Protein AF-0000000081957245 (afdb_homodimer)

Sequence (342 aa):
MEYKLRKAEPRDVPDILRLVKELAKYEDMENQVRLTEQDLLEDGFGDTPFYHCVIAELKPQDASEDVKVMGFAMYYFTYDPWVGKQLYLEDFYITQEYRGLGIGSHIMRHLSDLAMKTRCSGMMFVVAENNESSIQFYKRRGAEDLSQEEGWRLYRFDKDSLVKMATPPEEMEYKLRKAEPRDVPDILRLVKELAKYEDMENQVRLTEQDLLEDGFGDTPFYHCVIAELKPQDASEDVKVMGFAMYYFTYDPWVGKQLYLEDFYITQEYRGLGIGSHIMRHLSDLAMKTRCSGMMFVVAENNESSIQFYKRRGAEDLSQEEGWRLYRFDKDSLVKMATPPEE

Foldseek 3Di:
DDKDKDKDDLVCLVVVLVQVLVVCVVVVRNVVDDDDSVNQSCQAPPPDHPKIKIWIWDDDPDPPDDIDTFWMWIWDWDADPVQGIEIETEDTDGHPVCPPVCVSVVVVVVVVVVCVVVVHPYYHYDDDPPPVVVVCVVVVVPDDDCCVPPVDDDDDDDPVNVQVVDDDDDD/DDKDKDKDDLVCLVVVVVQVLVVCVVVVRNVVDDDDSVNQSCQAPPPDHPKIKIWIWDDDPDPPDDIDTFWMWIWDWDADPVQGIEIETEDTDGHPVCPPVCVSVVVVVVVVVVCVVVVHPYYHYDDDPPPVVVVCVVVVVPDDDCCVPPVDDDDDDDPVNVQVVDDDDDD

Radius of gyration: 21.24 Å; Cα contacts (8 Å, |Δi|>4): 615; chains: 2; bounding box: 55×70×51 Å

Secondary structure (DSSP, 8-state):
--EEEEE--GGGHHHHHHHHHHHHHHTT-GGG----HHHHHHHHHSSS-S-EEEEEEEPPSSTTSPPEEEEEEEEEEEEETTTEEEEEEEEEEE-GGGTTSSHHHHHHHHHHHHHHHTT-SEEEEEEETT-HHHHHHHHTTT-EEHHHHH-EEEEEEEHHHHHHHSPPP--/--EEEEE--GGGHHHHHHHHHHHHHHTT-GGG----HHHHHHHHHSSS-S-EEEEEEEPPSSTTSPPEEEEEEEEEEEEETTTEEEEEEEEEEE-GGGTTSSHHHHHHHHHHHHHHHTT-SEEEEEEETT-HHHHHHHHTTT-EEHHHHH-EEEEEEEHHHHHHHSPPP--

Nearest PDB structures (foldseek):
  3bj7-assembly2_C  TM=8.960E-01  e=3.670E-23  Mus musculus
  2g3t-assembly1_A  TM=9.357E-01  e=1.364E-22  Homo sapiens
  2b3v-assembly1_A  TM=8.927E-01  e=7.300E-23  Homo sapiens
  2q4v-assembly1_B  TM=8.997E-01  e=2.490E-18  Homo sapiens
  2q4v-assembly1_A  TM=9.218E-01  e=4.415E-17  Homo sapiens

pLDDT: mean 93.88, std 6.99, range [48.5, 98.88]

InterPro domains:
  IPR000182 GNAT domain [PF00583] (45-142)
  IPR000182 GNAT domain [PS51186] (3-170)
  IPR016181 Acyl-CoA N-acyltransferase [SSF55729] (3-157)
  IPR051016 Diverse Substrate Acetyltransferase [PTHR10545] (3-166)

Organism: NCBI:txid47308

Solvent-accessible surface area (backbone atoms only — not comparable to full-atom values): 18543 Å² total; per-residue (Å²): 137,62,66,46,77,42,76,62,51,77,88,42,34,63,58,52,51,51,50,54,43,52,50,27,44,74,70,76,40,41,86,62,55,67,57,48,59,65,54,51,40,54,40,40,66,45,97,72,49,54,39,47,39,40,32,34,33,44,57,58,91,42,96,84,48,73,81,41,74,48,30,40,37,33,31,41,70,44,63,36,88,33,68,40,40,26,34,32,50,71,45,75,49,59,45,76,92,61,57,94,70,53,58,68,60,50,52,50,20,52,52,24,42,48,30,57,75,69,62,28,46,28,36,37,36,69,43,52,70,83,41,57,68,60,52,50,60,43,44,77,58,50,40,42,53,38,26,80,76,68,32,43,33,42,34,34,30,44,48,68,33,32,60,69,49,18,73,73,77,82,128,138,62,65,47,78,42,74,62,51,76,87,40,35,66,58,52,51,50,50,53,42,52,49,25,44,74,69,77,40,42,88,63,52,67,57,48,59,66,55,50,40,56,41,40,65,44,96,73,49,54,40,47,43,41,33,35,33,44,57,57,92,43,96,84,48,74,79,41,75,48,31,39,35,33,32,41,68,43,63,37,87,32,68,39,40,25,32,32,48,72,46,75,47,59,45,76,93,60,58,94,71,56,58,68,59,51,51,51,20,52,51,25,41,48,30,57,74,69,62,28,47,29,36,37,36,68,44,51,69,83,42,57,69,59,50,50,59,41,43,78,58,51,40,42,52,39,25,79,75,67,32,42,32,43,33,33,30,44,48,69,31,31,59,71,48,18,74,72,76,83,128

Structure (mmCIF, N/CA/C/O backbone):
data_AF-0000000081957245-model_v1
#
loop_
_entity.id
_entity.type
_entity.pdbx_description
1 polymer 'Diamine acetyltransferase 1'
#
loop_
_atom_site.group_PDB
_atom_site.id
_atom_site.type_symbol
_atom_site.label_atom_id
_atom_site.label_alt_id
_atom_site.label_comp_id
_atom_site.label_asym_id
_atom_site.label_entity_id
_atom_site.label_seq_id
_atom_site.pdbx_PDB_ins_code
_atom_site.Cartn_x
_atom_site.Cartn_y
_atom_site.Cartn_z
_atom_site.occupancy
_atom_site.B_iso_or_equiv
_atom_site.auth_seq_id
_atom_site.auth_comp_id
_atom_site.auth_asym_id
_atom_site.auth_atom_id
_atom_site.pdbx_PDB_model_num
ATOM 1 N N . MET A 1 1 ? 5.387 31.766 14.906 1 79.19 1 MET A N 1
ATOM 2 C CA . MET A 1 1 ? 4.598 30.625 15.328 1 79.19 1 MET A CA 1
ATOM 3 C C . MET A 1 1 ? 5.488 29.406 15.539 1 79.19 1 MET A C 1
ATOM 5 O O . MET A 1 1 ? 6.328 29.094 14.688 1 79.19 1 MET A O 1
ATOM 9 N N . GLU A 1 2 ? 5.41 28.891 16.812 1 89.62 2 GLU A N 1
ATOM 10 C CA . GLU A 1 2 ? 6.254 27.75 17.141 1 89.62 2 GLU A CA 1
ATOM 11 C C . GLU A 1 2 ? 5.445 26.453 17.156 1 89.62 2 GLU A C 1
ATOM 13 O O . GLU A 1 2 ? 4.328 26.406 17.688 1 89.62 2 GLU A O 1
ATOM 18 N N . TYR A 1 3 ? 5.91 25.453 16.422 1 94.5 3 TYR A N 1
ATOM 19 C CA . TYR A 1 3 ? 5.254 24.156 16.391 1 94.5 3 TYR A CA 1
ATOM 20 C C . TYR A 1 3 ? 6.277 23.031 16.469 1 94.5 3 TYR A C 1
ATOM 22 O O . TYR A 1 3 ? 7.48 23.266 16.359 1 94.5 3 TYR A O 1
ATOM 30 N N . LYS A 1 4 ? 5.777 21.859 16.719 1 95.44 4 LYS A N 1
ATOM 31 C CA . LYS A 1 4 ? 6.648 20.688 16.75 1 95.44 4 LYS A CA 1
ATOM 32 C C . LYS A 1 4 ? 6.02 19.516 16 1 95.44 4 LYS A C 1
ATOM 34 O O . LYS A 1 4 ? 4.793 19.406 15.938 1 95.44 4 LYS A O 1
ATOM 39 N N . LEU A 1 5 ? 6.855 18.688 15.406 1 97.19 5 LEU A N 1
ATOM 40 C CA . LEU A 1 5 ? 6.43 17.406 14.844 1 97.19 5 LEU A CA 1
ATOM 41 C C . LEU A 1 5 ? 6.621 16.281 15.844 1 97.19 5 LEU A C 1
ATOM 43 O O . LEU A 1 5 ? 7.637 16.219 16.547 1 97.19 5 LEU A O 1
ATOM 47 N N . ARG A 1 6 ? 5.641 15.461 15.906 1 97.38 6 ARG A N 1
ATOM 48 C CA . ARG A 1 6 ? 5.77 14.312 16.797 1 97.38 6 ARG A CA 1
ATOM 49 C C . ARG A 1 6 ? 4.934 13.141 16.312 1 97.38 6 ARG A C 1
ATOM 51 O O . ARG A 1 6 ? 4.012 13.32 15.508 1 97.38 6 ARG A O 1
ATOM 58 N N . LYS A 1 7 ? 5.328 11.922 16.828 1 97.94 7 LYS A N 1
ATOM 59 C CA . LYS A 1 7 ? 4.508 10.742 16.562 1 97.94 7 LYS A CA 1
ATOM 60 C C . LYS A 1 7 ? 3.15 10.859 17.25 1 97.94 7 LYS A C 1
ATOM 62 O O . LYS A 1 7 ? 3.064 11.297 18.406 1 97.94 7 LYS A O 1
ATOM 67 N N . ALA A 1 8 ? 2.127 10.469 16.594 1 98.31 8 ALA A N 1
ATOM 68 C CA . ALA A 1 8 ? 0.784 10.492 17.172 1 98.31 8 ALA A CA 1
ATOM 69 C C . ALA A 1 8 ? 0.663 9.492 18.328 1 98.31 8 ALA A C 1
ATOM 71 O O . ALA A 1 8 ? 1.351 8.469 18.344 1 98.31 8 ALA A O 1
ATOM 72 N N . GLU A 1 9 ? -0.168 9.797 19.219 1 97.62 9 GLU A N 1
ATOM 73 C CA . GLU A 1 9 ? -0.544 8.961 20.359 1 97.62 9 GLU A CA 1
ATOM 74 C C . GLU A 1 9 ? -2.049 8.711 20.391 1 97.62 9 GLU A C 1
ATOM 76 O O . GLU A 1 9 ? -2.811 9.391 19.688 1 97.62 9 GLU A O 1
ATOM 81 N N . PRO A 1 10 ? -2.449 7.695 21.141 1 97.94 10 PRO A N 1
ATOM 82 C CA . PRO A 1 10 ? -3.879 7.383 21.188 1 97.94 10 PRO A CA 1
ATOM 83 C C . PRO A 1 10 ? -4.742 8.609 21.469 1 97.94 10 PRO A C 1
ATOM 85 O O . PRO A 1 10 ? -5.836 8.742 20.906 1 97.94 10 PRO A O 1
ATOM 88 N N . ARG A 1 11 ? -4.309 9.461 22.234 1 96.5 11 ARG A N 1
ATOM 89 C CA . ARG A 1 11 ? -5.086 10.648 22.594 1 96.5 11 ARG A CA 1
ATOM 90 C C . ARG A 1 11 ? -5.316 11.547 21.391 1 96.5 11 ARG A C 1
ATOM 92 O O . ARG A 1 11 ? -6.152 12.453 21.438 1 96.5 11 ARG A O 1
ATOM 99 N N . ASP A 1 12 ? -4.609 11.375 20.297 1 97.62 12 ASP A N 1
ATOM 100 C CA . ASP A 1 12 ? -4.684 12.234 19.125 1 97.62 12 ASP A CA 1
ATOM 101 C C . ASP A 1 12 ? -5.73 11.734 18.141 1 97.62 12 ASP A C 1
ATOM 103 O O . ASP A 1 12 ? -5.988 12.375 17.125 1 97.62 12 ASP A O 1
ATOM 107 N N . VAL A 1 13 ? -6.375 10.648 18.406 1 98.12 13 VAL A N 1
ATOM 108 C CA . VAL A 1 13 ? -7.266 9.977 17.469 1 98.12 13 VAL A CA 1
ATOM 109 C C . VAL A 1 13 ? -8.398 10.914 17.062 1 98.12 13 VAL A C 1
ATOM 111 O O . VAL A 1 13 ? -8.734 11.016 15.883 1 98.12 13 VAL A O 1
ATOM 114 N N . PRO A 1 14 ? -9.008 11.68 17.984 1 97.75 14 PRO A N 1
ATOM 115 C CA . PRO A 1 14 ? -10.039 12.625 17.547 1 97.75 14 PRO A CA 1
ATOM 116 C C . PRO A 1 14 ? -9.516 13.656 16.562 1 97.75 14 PRO A C 1
ATOM 118 O O . PRO A 1 14 ? -10.203 13.992 15.586 1 97.75 14 PRO A O 1
ATOM 121 N N . ASP A 1 15 ? -8.352 14.133 16.766 1 97.44 15 ASP A N 1
ATOM 122 C CA . ASP A 1 15 ? -7.758 15.102 15.852 1 97.44 15 ASP A CA 1
ATOM 123 C C . ASP A 1 15 ? -7.43 14.453 14.508 1 97.44 15 ASP A C 1
ATOM 125 O O . ASP A 1 15 ? -7.598 15.078 13.453 1 97.44 15 ASP A O 1
ATOM 129 N N . ILE A 1 16 ? -6.93 13.242 14.547 1 98 16 ILE A N 1
ATOM 130 C CA . ILE A 1 16 ? -6.637 12.508 13.32 1 98 16 ILE A CA 1
ATOM 131 C C . ILE A 1 16 ? -7.91 12.375 12.484 1 98 16 ILE A C 1
ATOM 133 O O . ILE A 1 16 ? -7.91 12.672 11.289 1 98 16 ILE A O 1
ATOM 137 N N . LEU A 1 17 ? -8.984 11.961 13.141 1 97.69 17 LEU A N 1
ATOM 138 C CA . LEU A 1 17 ? -10.25 11.805 12.422 1 97.69 17 LEU A CA 1
ATOM 139 C C . LEU A 1 17 ? -10.719 13.141 11.852 1 97.69 17 LEU A C 1
ATOM 141 O O . LEU A 1 17 ? -11.188 13.211 10.719 1 97.69 17 LEU A O 1
ATOM 145 N N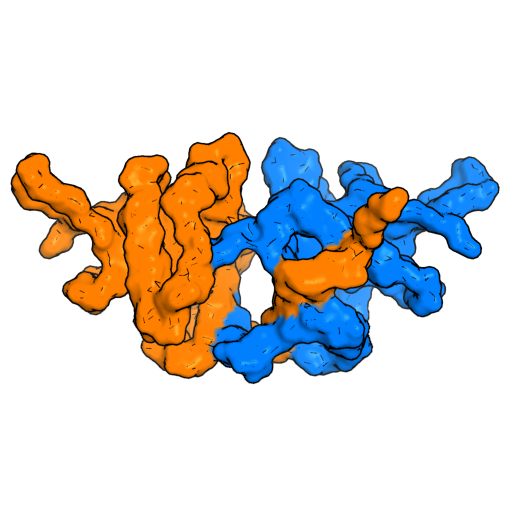 . ARG A 1 18 ? -10.641 14.148 12.648 1 96.31 18 ARG A N 1
ATOM 146 C CA . ARG A 1 18 ? -11.023 15.484 12.188 1 96.31 18 ARG A CA 1
ATOM 147 C C . ARG A 1 18 ? -10.242 15.867 10.93 1 96.31 18 ARG A C 1
ATOM 149 O O . ARG A 1 18 ? -10.828 16.359 9.961 1 96.31 18 ARG A O 1
ATOM 156 N N . LEU A 1 19 ? -8.961 15.695 10.891 1 96.81 19 LEU A N 1
ATOM 157 C CA . LEU A 1 19 ? -8.109 16.062 9.766 1 96.81 19 LEU A CA 1
ATOM 158 C C . LEU A 1 19 ? -8.422 15.195 8.555 1 96.81 19 LEU A C 1
ATOM 160 O O . LEU A 1 19 ? -8.406 15.68 7.418 1 96.81 19 LEU A O 1
ATOM 164 N N . VAL A 1 20 ? -8.664 13.875 8.773 1 96.94 20 VAL A N 1
ATOM 165 C CA . VAL A 1 20 ? -9.078 12.984 7.695 1 96.94 20 VAL A CA 1
ATOM 166 C C . VAL A 1 20 ? -10.344 13.523 7.039 1 96.94 20 VAL A C 1
ATOM 168 O O . VAL A 1 20 ? -10.438 13.594 5.809 1 96.94 20 VAL A O 1
ATOM 171 N N . LYS A 1 21 ? -11.289 13.938 7.832 1 95.81 21 LYS A N 1
ATOM 172 C CA . LYS A 1 21 ? -12.562 14.453 7.324 1 95.81 21 LYS A CA 1
ATOM 173 C C . LYS A 1 21 ? -12.375 15.797 6.629 1 95.81 21 LYS A C 1
ATOM 175 O O . LYS A 1 21 ? -13.023 16.078 5.621 1 95.81 21 LYS A O 1
ATOM 180 N N . GLU A 1 22 ? -11.523 16.641 7.16 1 94.38 22 GLU A N 1
ATOM 181 C CA . GLU A 1 22 ? -11.219 17.922 6.516 1 94.38 22 GLU A CA 1
ATOM 182 C C . GLU A 1 22 ? -10.602 17.703 5.137 1 94.38 22 GLU A C 1
ATOM 184 O O . GLU A 1 22 ? -10.961 18.391 4.18 1 94.38 22 GLU A O 1
ATOM 189 N N . LEU A 1 23 ? -9.695 16.75 5.086 1 93.31 23 LEU A N 1
ATOM 190 C CA . LEU A 1 23 ? -9.078 16.406 3.807 1 93.31 23 LEU A CA 1
ATOM 191 C C . LEU A 1 23 ? -10.125 15.906 2.818 1 93.31 23 LEU A C 1
ATOM 193 O O . LEU A 1 23 ? -10.148 16.328 1.663 1 93.31 23 LEU A O 1
ATOM 197 N N . ALA A 1 24 ? -10.953 15.008 3.279 1 90.88 24 ALA A N 1
ATOM 198 C CA . ALA A 1 24 ? -12.016 14.461 2.434 1 90.88 24 ALA A CA 1
ATOM 199 C C . ALA A 1 24 ? -12.938 15.562 1.931 1 90.88 24 ALA A C 1
ATOM 201 O O . ALA A 1 24 ? -13.375 15.539 0.779 1 90.88 24 ALA A O 1
ATOM 202 N N . LYS A 1 25 ? -13.25 16.5 2.787 1 90.12 25 LYS A N 1
ATOM 203 C CA . LYS A 1 25 ? -14.086 17.625 2.418 1 90.12 25 LYS A CA 1
ATOM 204 C C . LYS A 1 25 ? -13.43 18.469 1.332 1 90.12 25 LYS A C 1
ATOM 206 O O . LYS A 1 25 ? -14.094 18.922 0.396 1 90.12 25 LYS A O 1
ATOM 211 N N . TYR A 1 26 ? -12.148 18.656 1.526 1 84.12 26 TYR A N 1
ATOM 212 C CA . TYR A 1 26 ? -11.367 19.375 0.532 1 84.12 26 TYR A CA 1
ATOM 213 C C . TYR A 1 26 ? -11.469 18.719 -0.835 1 84.12 26 TYR A C 1
ATOM 215 O O . TYR A 1 26 ? -11.453 19.391 -1.865 1 84.12 26 TYR A O 1
ATOM 223 N N . GLU A 1 27 ? -11.664 17.391 -0.889 1 80.75 27 GLU A N 1
ATOM 224 C CA . GLU A 1 27 ? -11.766 16.609 -2.119 1 80.75 27 GLU A CA 1
ATOM 225 C C . GLU A 1 27 ? -13.219 16.344 -2.498 1 80.75 27 GLU A C 1
ATOM 227 O O . GLU A 1 27 ? -13.5 15.547 -3.393 1 80.75 27 GLU A O 1
ATOM 232 N N . ASP A 1 28 ? -14.195 16.984 -1.812 1 82.88 28 ASP A N 1
ATOM 233 C CA . ASP A 1 28 ? -15.633 16.859 -2.014 1 82.88 28 ASP A CA 1
ATOM 234 C C . ASP A 1 28 ? -16.094 15.414 -1.801 1 82.88 28 ASP A C 1
ATOM 236 O O . ASP A 1 28 ? -16.938 14.906 -2.549 1 82.88 28 ASP A O 1
ATOM 240 N N . MET A 1 29 ? -15.422 14.742 -0.744 1 81.5 29 MET A N 1
ATOM 241 C CA . MET A 1 29 ? -15.727 13.336 -0.5 1 81.5 29 MET A CA 1
ATOM 242 C C . MET A 1 29 ? -15.938 13.07 0.987 1 81.5 29 MET A C 1
ATOM 244 O O . MET A 1 29 ? -15.695 11.969 1.47 1 81.5 29 MET A O 1
ATOM 248 N N . GLU A 1 30 ? -16.328 14.078 1.731 1 83.12 30 GLU A N 1
ATOM 249 C CA . GLU A 1 30 ? -16.422 13.961 3.184 1 83.12 30 GLU A CA 1
ATOM 250 C C . GLU A 1 30 ? -17.406 12.852 3.582 1 83.12 30 GLU A C 1
ATOM 252 O O . GLU A 1 30 ? -17.172 12.148 4.566 1 83.12 30 GLU A O 1
ATOM 257 N N . ASN A 1 31 ? -18.406 12.648 2.834 1 86 31 ASN A N 1
ATOM 258 C CA . ASN A 1 31 ? -19.453 11.688 3.176 1 86 31 ASN A CA 1
ATOM 259 C C . ASN A 1 31 ? -19 10.25 2.939 1 86 31 ASN A C 1
ATOM 261 O O . ASN A 1 31 ? -19.672 9.305 3.348 1 86 31 ASN A O 1
ATOM 265 N N . GLN A 1 32 ? -17.828 10.086 2.469 1 86.44 32 GLN A N 1
ATOM 266 C CA . GLN A 1 32 ? -17.328 8.75 2.172 1 86.44 32 GLN A CA 1
ATOM 267 C C . GLN A 1 32 ? -16.5 8.203 3.336 1 86.44 32 GLN A C 1
ATOM 269 O O . GLN A 1 32 ? -16.172 7.02 3.363 1 86.44 32 GLN A O 1
ATOM 274 N N . VAL A 1 33 ? -16.234 9.062 4.305 1 93.12 33 VAL A N 1
ATOM 275 C CA . VAL A 1 33 ? -15.469 8.609 5.461 1 93.12 33 VAL A CA 1
ATOM 276 C C . VAL A 1 33 ? -16.375 7.812 6.398 1 93.12 33 VAL A C 1
ATOM 278 O O . VAL A 1 33 ? -17.281 8.375 7.031 1 93.12 33 VAL A O 1
ATOM 281 N N . ARG A 1 34 ? -16.094 6.574 6.555 1 93.5 34 ARG A N 1
ATOM 282 C CA . ARG A 1 34 ? -16.969 5.684 7.305 1 93.5 34 ARG A CA 1
ATOM 283 C C . ARG A 1 34 ? -16.328 5.277 8.633 1 93.5 34 ARG A C 1
ATOM 285 O O . ARG A 1 34 ? -17.016 4.809 9.539 1 93.5 34 ARG A O 1
ATOM 292 N N . LEU A 1 35 ? -15.086 5.48 8.812 1 94.88 35 LEU A N 1
ATOM 293 C CA . LEU A 1 35 ? -14.391 5.008 10.016 1 94.88 35 LEU A CA 1
ATOM 294 C C . LEU A 1 35 ? -14.727 5.887 11.211 1 94.88 35 LEU A C 1
ATOM 296 O O . LEU A 1 35 ? -14.906 7.098 11.07 1 94.88 35 LEU A O 1
ATOM 300 N N . THR A 1 36 ? -14.727 5.25 12.344 1 96.44 36 THR A N 1
ATOM 301 C CA . THR A 1 36 ? -14.945 5.922 13.625 1 96.44 36 THR A CA 1
ATOM 302 C C . THR A 1 36 ? -13.625 6.113 14.359 1 96.44 36 THR A C 1
ATOM 304 O O . THR A 1 36 ? -12.594 5.578 13.945 1 96.44 36 THR A O 1
ATOM 307 N N . GLU A 1 37 ? -13.688 6.891 15.414 1 97.81 37 GLU A N 1
ATOM 308 C CA . GLU A 1 37 ? -12.516 7.039 16.281 1 97.81 37 GLU A CA 1
ATOM 309 C C . GLU A 1 37 ? -12.055 5.688 16.812 1 97.81 37 GLU A C 1
ATOM 311 O O . GLU A 1 37 ? -10.859 5.434 16.938 1 97.81 37 GLU A O 1
ATOM 316 N N . GLN A 1 38 ? -13.039 4.863 17.125 1 97.44 38 GLN A N 1
ATOM 317 C CA . GLN A 1 38 ? -12.719 3.549 17.672 1 97.44 38 GLN A CA 1
ATOM 318 C C . GLN A 1 38 ? -11.953 2.703 16.656 1 97.44 38 GLN A C 1
ATOM 320 O O . GLN A 1 38 ? -11 2.004 17.016 1 97.44 38 GLN A O 1
ATOM 325 N N . ASP A 1 39 ? -12.391 2.713 15.438 1 96.5 39 ASP A N 1
ATOM 326 C CA . ASP A 1 39 ? -11.688 1.999 14.383 1 96.5 39 ASP A CA 1
ATOM 327 C C . ASP A 1 39 ? -10.234 2.467 14.273 1 96.5 39 ASP A C 1
ATO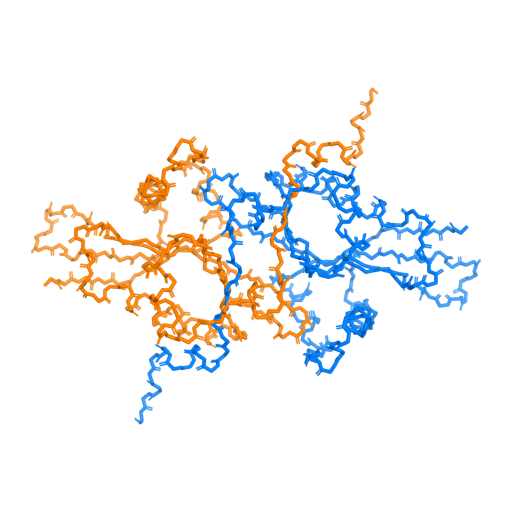M 329 O O . ASP A 1 39 ? -9.312 1.649 14.234 1 96.5 39 ASP A O 1
ATOM 333 N N . LEU A 1 40 ? -10.062 3.807 14.258 1 97.94 40 LEU A N 1
ATOM 334 C CA . LEU A 1 40 ? -8.734 4.395 14.117 1 97.94 40 LEU A CA 1
ATOM 335 C C . LEU A 1 40 ? -7.859 4.035 15.312 1 97.94 40 LEU A C 1
ATOM 337 O O . LEU A 1 40 ? -6.668 3.764 15.156 1 97.94 40 LEU A O 1
ATOM 341 N N . LEU A 1 41 ? -8.461 4.082 16.453 1 98.06 41 LEU A N 1
ATOM 342 C CA . LEU A 1 41 ? -7.73 3.744 17.656 1 98.06 41 LEU A CA 1
ATOM 343 C C . LEU A 1 41 ? -7.223 2.307 17.609 1 98.06 41 LEU A C 1
ATOM 345 O O . LEU A 1 41 ? -6.035 2.055 17.828 1 98.06 41 LEU A O 1
ATOM 349 N N . GLU A 1 42 ? -8.055 1.365 17.297 1 96.38 42 GLU A N 1
ATOM 350 C CA . GLU A 1 42 ? -7.719 -0.055 17.266 1 96.38 42 GLU A CA 1
ATOM 351 C C . GLU A 1 42 ? -6.703 -0.36 16.172 1 96.38 42 GLU A C 1
ATOM 353 O O . GLU A 1 42 ? -5.77 -1.141 16.375 1 96.38 42 GLU A O 1
ATOM 358 N N . ASP A 1 43 ? -6.879 0.282 15.055 1 96.62 43 ASP A N 1
ATOM 359 C CA . ASP A 1 43 ? -6.066 -0.043 13.883 1 96.62 43 ASP A CA 1
ATOM 360 C C . ASP A 1 43 ? -4.703 0.64 13.961 1 96.62 43 ASP A C 1
ATOM 362 O O . ASP A 1 43 ? -3.729 0.154 13.375 1 96.62 43 ASP A O 1
ATOM 366 N N . GLY A 1 44 ? -4.641 1.715 14.648 1 97.56 44 GLY A N 1
ATOM 367 C CA . GLY A 1 44 ? -3.414 2.494 14.609 1 97.56 44 GLY A CA 1
ATOM 368 C C . GLY A 1 44 ? -2.6 2.389 15.883 1 97.56 44 GLY A C 1
ATOM 369 O O . GLY A 1 44 ? -1.404 2.688 15.891 1 97.56 44 GLY A O 1
ATOM 370 N N . PHE A 1 45 ? -3.199 1.932 16.969 1 97.44 45 PHE A N 1
ATOM 371 C CA . PHE A 1 45 ? -2.506 2.004 18.25 1 97.44 45 PHE A CA 1
ATOM 372 C C . PHE A 1 45 ? -2.654 0.696 19.016 1 97.44 45 PHE A C 1
ATOM 374 O O . PHE A 1 45 ? -2.484 0.666 20.234 1 97.44 45 PHE A O 1
ATOM 381 N N . GLY A 1 46 ? -3.02 -0.375 18.375 1 92.19 46 GLY A N 1
ATOM 382 C CA . GLY A 1 46 ? -2.996 -1.708 18.953 1 92.19 46 GLY A CA 1
ATOM 383 C C . GLY A 1 46 ? -1.629 -2.363 18.891 1 92.19 46 GLY A C 1
ATOM 384 O O . GLY A 1 46 ? -0.625 -1.691 18.641 1 92.19 46 GLY A O 1
ATOM 385 N N . ASP A 1 47 ? -1.518 -3.672 19.047 1 89.25 47 ASP A N 1
ATOM 386 C CA . ASP A 1 47 ? -0.264 -4.418 19.094 1 89.25 47 ASP A CA 1
ATOM 387 C C . ASP A 1 47 ? 0.44 -4.398 17.734 1 89.25 47 ASP A C 1
ATOM 389 O O . ASP A 1 47 ? 1.669 -4.316 17.672 1 89.25 47 ASP A O 1
ATOM 393 N N . THR A 1 48 ? -0.338 -4.457 16.688 1 89.75 48 THR A N 1
ATOM 394 C CA . THR A 1 48 ? 0.17 -4.398 15.328 1 89.75 48 THR A CA 1
ATOM 395 C C . THR A 1 48 ? -0.494 -3.262 14.555 1 89.75 48 THR A C 1
ATOM 397 O O . THR A 1 48 ? -1.532 -3.461 13.922 1 89.75 48 THR A O 1
ATOM 400 N N . PRO A 1 49 ? 0.102 -2.125 14.664 1 95.5 49 PRO A N 1
ATOM 401 C CA . PRO A 1 49 ? -0.534 -0.977 14.008 1 95.5 49 PRO A CA 1
ATOM 402 C C . PRO 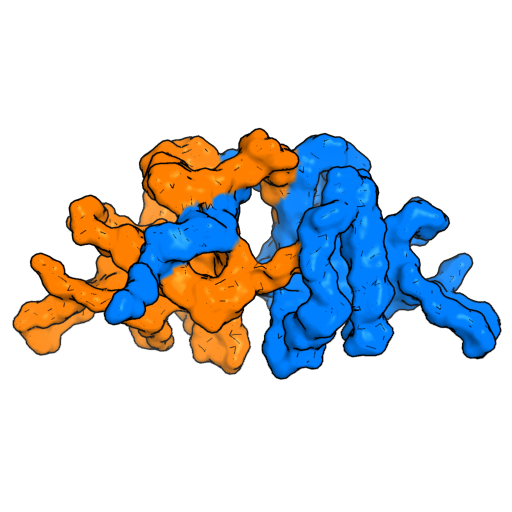A 1 49 ? -0.52 -1.078 12.484 1 95.5 49 PRO A C 1
ATOM 404 O O . PRO A 1 49 ? 0.491 -1.473 11.898 1 95.5 49 PRO A O 1
ATOM 407 N N . PHE A 1 50 ? -1.602 -0.676 11.898 1 96.5 50 PHE A N 1
ATOM 408 C CA . PHE A 1 50 ? -1.724 -0.717 10.445 1 96.5 50 PHE A CA 1
ATOM 409 C C . PHE A 1 50 ? -1.318 0.616 9.836 1 96.5 50 PHE A C 1
ATOM 411 O O . PHE A 1 50 ? -1.095 0.706 8.625 1 96.5 50 PHE A O 1
ATOM 418 N N . TYR A 1 51 ? -1.294 1.586 10.68 1 98.25 51 TYR A N 1
ATOM 419 C CA . TYR A 1 51 ? -0.815 2.883 10.219 1 98.25 51 TYR A CA 1
ATOM 420 C C . TYR A 1 51 ? -0.064 3.613 11.328 1 98.25 51 TYR A C 1
ATOM 422 O O . TYR A 1 51 ? -0.162 3.246 12.5 1 98.25 51 TYR A O 1
ATOM 430 N N . HIS A 1 52 ? 0.734 4.559 10.891 1 98.25 52 HIS A N 1
ATOM 431 C CA . HIS A 1 52 ? 1.395 5.527 11.758 1 98.25 52 HIS A CA 1
ATOM 432 C C . HIS A 1 52 ? 1.054 6.957 11.352 1 98.25 52 HIS A C 1
ATOM 434 O O . HIS A 1 52 ? 0.644 7.203 10.219 1 98.25 52 HIS A O 1
ATOM 440 N N . CYS A 1 53 ? 1.193 7.871 12.297 1 98.44 53 CYS A N 1
ATOM 441 C CA . CYS A 1 53 ? 0.908 9.266 11.992 1 98.44 53 CYS A CA 1
ATOM 442 C C . CYS A 1 53 ? 1.952 10.188 12.617 1 98.44 53 CYS A C 1
ATOM 444 O O . CYS A 1 53 ? 2.359 9.984 13.758 1 98.44 53 CYS A O 1
ATOM 446 N N . VAL A 1 54 ? 2.406 11.094 11.812 1 98.44 54 VAL A N 1
ATOM 447 C CA . VAL A 1 54 ? 3.141 12.258 12.305 1 98.44 54 VAL A CA 1
ATOM 448 C C . VAL A 1 54 ? 2.193 13.453 12.43 1 98.44 54 VAL A C 1
ATOM 450 O O . VAL A 1 54 ? 1.427 13.742 11.508 1 98.44 54 VAL A O 1
ATOM 453 N N . ILE A 1 55 ? 2.258 14.102 13.523 1 97.31 55 ILE A N 1
ATOM 454 C CA . ILE A 1 55 ? 1.368 15.219 13.812 1 97.31 55 ILE A CA 1
ATOM 455 C C . ILE A 1 55 ? 2.182 16.5 13.945 1 97.31 55 ILE A C 1
ATOM 457 O O . ILE A 1 55 ? 3.256 16.5 14.555 1 97.31 55 ILE A O 1
ATOM 461 N N . ALA A 1 56 ? 1.695 17.609 13.367 1 97.81 56 ALA A N 1
ATOM 462 C CA . ALA A 1 56 ? 2.193 18.953 13.633 1 97.81 56 ALA A CA 1
ATOM 463 C C . ALA A 1 56 ? 1.348 19.656 14.695 1 97.81 56 ALA A C 1
ATOM 465 O O . ALA A 1 56 ? 0.164 19.922 14.477 1 97.81 56 ALA A O 1
ATOM 466 N N . GLU A 1 57 ? 1.979 19.922 15.766 1 96.44 57 GLU A N 1
ATOM 467 C CA . GLU A 1 57 ? 1.267 20.484 16.906 1 96.44 57 GLU A CA 1
ATOM 468 C C . GLU A 1 57 ? 1.771 21.875 17.234 1 96.44 57 GLU A C 1
ATOM 470 O O . GLU A 1 57 ? 2.98 22.109 17.344 1 96.44 57 GLU A O 1
ATOM 475 N N . LEU A 1 58 ? 0.813 22.828 17.375 1 92.88 58 LEU A N 1
ATOM 476 C CA . LEU A 1 58 ? 1.149 24.188 17.781 1 92.88 58 LEU A CA 1
ATOM 477 C C . LEU A 1 58 ? 1.56 24.234 19.25 1 92.88 58 LEU A C 1
ATOM 479 O O . LEU A 1 58 ? 0.918 23.594 20.094 1 92.88 58 LEU A O 1
ATOM 483 N N . LYS A 1 59 ? 2.621 24.875 19.562 1 88.38 59 LYS A N 1
ATOM 484 C CA . LYS A 1 59 ? 3.016 25.078 20.953 1 88.38 59 LYS A CA 1
ATOM 485 C C . LYS A 1 59 ? 2.105 26.078 21.656 1 88.38 59 LYS A C 1
ATOM 487 O O . LYS A 1 59 ? 1.907 27.188 21.141 1 88.38 59 LYS A O 1
ATOM 492 N N . PRO A 1 60 ? 1.604 25.516 22.719 1 82.56 60 PRO A N 1
ATOM 493 C CA . PRO A 1 60 ? 0.736 26.484 23.406 1 82.56 60 PRO A CA 1
ATOM 494 C C . PRO A 1 60 ? 1.505 27.688 23.953 1 82.56 60 PRO A C 1
ATOM 496 O O . PRO A 1 60 ? 2.65 27.547 24.391 1 82.56 60 PRO A O 1
ATOM 499 N N . GLN A 1 61 ? 1.002 28.875 23.781 1 76.75 61 GLN A N 1
ATOM 500 C CA . GLN A 1 61 ? 1.596 30.062 24.375 1 76.75 61 GLN A CA 1
ATOM 501 C C . GLN A 1 61 ? 1.392 30.078 25.891 1 76.75 61 GLN A C 1
ATOM 503 O O . GLN A 1 61 ? 2.26 30.531 26.625 1 76.75 61 GLN A O 1
ATOM 508 N N . ASP A 1 62 ? 0.281 29.531 26.266 1 79.69 62 ASP A N 1
ATOM 509 C CA . ASP A 1 62 ? -0.057 29.422 27.672 1 79.69 62 ASP A CA 1
ATOM 510 C C . ASP A 1 62 ? -0.532 28.016 28.031 1 79.69 62 ASP A C 1
ATOM 512 O O . ASP A 1 62 ? -1.14 27.344 27.203 1 79.69 62 ASP A O 1
ATOM 516 N N . ALA A 1 63 ? -0.093 27.453 29.203 1 72.56 63 ALA A N 1
ATOM 517 C CA . ALA A 1 63 ? -0.427 26.094 29.641 1 72.56 63 ALA A CA 1
ATOM 518 C C . ALA A 1 63 ? -1.932 25.859 29.562 1 72.56 63 ALA A C 1
ATOM 520 O O . ALA A 1 63 ? -2.375 24.703 29.469 1 72.56 63 ALA A O 1
ATOM 521 N N . SER A 1 64 ? -2.711 26.953 29.516 1 76.31 64 SER A N 1
ATOM 522 C CA . SER A 1 64 ? -4.164 26.812 29.547 1 76.31 64 SER A CA 1
ATOM 523 C C . SER A 1 64 ? -4.742 26.656 28.156 1 76.31 64 SER A C 1
ATOM 525 O O . SER A 1 64 ? -5.918 26.312 28 1 76.31 64 SER A O 1
ATOM 527 N N . GLU A 1 65 ? -3.9 26.859 27.188 1 77.56 65 GLU A N 1
ATOM 528 C CA . GLU A 1 65 ? -4.398 26.812 25.828 1 77.56 65 GLU A CA 1
ATOM 529 C C . GLU A 1 65 ? -4.48 25.375 25.328 1 77.56 65 GLU A C 1
ATOM 531 O O . GLU A 1 65 ? -3.658 24.531 25.688 1 77.56 65 GLU A O 1
ATOM 536 N N . ASP A 1 66 ? -5.547 25.125 24.672 1 78.69 66 ASP A N 1
ATOM 537 C CA . ASP A 1 66 ? -5.742 23.797 24.094 1 78.69 66 ASP A CA 1
ATOM 538 C C . ASP A 1 66 ? -4.68 23.516 23.031 1 78.69 66 ASP A C 1
ATOM 540 O O . ASP A 1 66 ? -4.219 24.422 22.344 1 78.69 66 ASP A O 1
ATOM 544 N N . VAL A 1 67 ? -4.203 22.312 23.062 1 81.62 67 VAL A N 1
ATOM 545 C CA . VAL A 1 67 ? -3.291 21.844 22.031 1 81.62 67 VAL A CA 1
ATOM 546 C C . VAL A 1 67 ? -3.99 21.859 20.672 1 81.62 67 VAL A C 1
ATOM 548 O O . VAL A 1 67 ? -5.129 21.406 20.547 1 81.62 67 VAL A O 1
ATOM 551 N N . LYS A 1 68 ? -3.301 22.531 19.797 1 90.62 68 LYS A N 1
ATOM 552 C CA . LYS A 1 68 ? -3.873 22.609 18.453 1 90.62 68 LYS A CA 1
ATOM 553 C C . LYS A 1 68 ? -3.055 21.781 17.469 1 90.62 68 LYS A C 1
ATOM 555 O O . LYS A 1 68 ? -1.839 21.953 17.359 1 90.62 68 LYS A O 1
ATOM 560 N N . VAL A 1 69 ? -3.727 20.844 16.828 1 94.81 69 VAL A N 1
ATOM 561 C CA . VAL A 1 69 ? -3.104 20.062 15.766 1 94.81 69 VAL A CA 1
ATOM 562 C C . VAL A 1 69 ? -3.355 20.703 14.414 1 94.81 69 VAL A C 1
ATOM 564 O O . VAL A 1 69 ? -4.508 20.859 14 1 94.81 69 VAL A O 1
ATOM 567 N N . MET A 1 70 ? -2.305 21.094 13.703 1 96.06 70 MET A N 1
ATOM 568 C CA . MET A 1 70 ? -2.381 21.906 12.484 1 96.06 70 MET A CA 1
ATOM 569 C C . MET A 1 70 ? -2.396 21.016 11.242 1 96.06 70 MET A C 1
ATOM 571 O O . MET A 1 70 ? -2.773 21.469 10.164 1 96.06 70 MET A O 1
ATOM 575 N N . GLY A 1 71 ? -1.931 19.797 11.352 1 97.5 71 GLY A N 1
ATOM 576 C CA . GLY A 1 71 ? -1.8 18.891 10.219 1 97.5 71 GLY A CA 1
ATOM 577 C C . GLY A 1 71 ? -1.219 17.547 10.602 1 97.5 71 GLY A C 1
ATOM 578 O O . GLY A 1 71 ? -0.841 17.328 11.758 1 97.5 71 GLY A O 1
ATOM 579 N N . PHE A 1 72 ? -1.219 16.688 9.594 1 98.44 72 PHE A N 1
ATOM 580 C CA . PHE A 1 72 ? -0.707 15.344 9.867 1 98.44 72 PHE A CA 1
ATOM 581 C C . PHE A 1 72 ? -0.263 14.664 8.578 1 98.44 72 PHE A C 1
ATOM 583 O O . PHE A 1 72 ? -0.568 15.133 7.48 1 98.44 72 PHE A O 1
ATOM 590 N N . ALA A 1 73 ? 0.468 13.648 8.734 1 98.75 73 ALA A N 1
ATOM 591 C CA . ALA A 1 73 ? 0.788 12.68 7.691 1 98.75 73 ALA A CA 1
ATOM 592 C C . ALA A 1 73 ? 0.597 11.25 8.195 1 98.75 73 ALA A C 1
ATOM 594 O O . ALA A 1 73 ? 1.182 10.859 9.203 1 98.75 73 ALA A O 1
ATOM 595 N N . MET A 1 74 ? -0.276 10.57 7.582 1 98.75 74 MET A N 1
ATOM 596 C CA . MET A 1 74 ? -0.484 9.148 7.863 1 98.75 74 MET A CA 1
ATOM 597 C C . MET A 1 74 ? 0.309 8.281 6.895 1 98.75 74 MET A C 1
ATOM 599 O O . MET A 1 74 ? 0.271 8.508 5.68 1 98.75 74 MET A O 1
ATOM 603 N N . TYR A 1 75 ? 1.043 7.273 7.453 1 98.81 75 TYR A N 1
ATOM 604 C CA . TYR A 1 75 ? 1.877 6.438 6.598 1 98.81 75 TYR A CA 1
ATOM 605 C C . TYR A 1 75 ? 1.943 5.008 7.129 1 98.81 75 TYR A C 1
ATOM 607 O O . TYR A 1 75 ? 1.558 4.742 8.266 1 98.81 75 TYR A O 1
ATOM 615 N N . TYR A 1 76 ? 2.367 4.105 6.32 1 98.38 76 TYR A N 1
ATOM 616 C CA . TYR A 1 76 ? 2.695 2.725 6.652 1 98.38 76 TYR A CA 1
ATOM 617 C C . TYR A 1 76 ? 3.752 2.172 5.703 1 98.38 76 TYR A C 1
ATOM 619 O O . TYR A 1 76 ? 4.223 2.881 4.812 1 98.38 76 TYR A O 1
ATOM 627 N N . PHE A 1 77 ? 4.168 0.971 5.941 1 97.38 77 PHE A N 1
ATOM 628 C CA . PHE A 1 77 ? 5.219 0.385 5.117 1 97.38 77 PHE A CA 1
ATOM 629 C C . PHE A 1 77 ? 4.641 -0.648 4.156 1 97.38 77 PHE A C 1
ATOM 631 O O . PHE A 1 77 ? 3.748 -1.415 4.527 1 97.38 77 PHE A O 1
ATOM 638 N N . THR A 1 78 ? 5.094 -0.597 2.963 1 98 78 THR A N 1
ATOM 639 C CA . THR A 1 78 ? 4.75 -1.562 1.924 1 98 78 THR A CA 1
ATOM 640 C C . THR A 1 78 ? 6 -2.26 1.398 1 98 78 THR A C 1
ATOM 642 O O . THR A 1 78 ? 7.098 -2.043 1.909 1 98 78 THR A O 1
ATOM 645 N N . TYR A 1 79 ? 5.766 -3.139 0.414 1 98.12 79 TYR A N 1
ATOM 646 C CA . TYR A 1 79 ? 6.895 -3.943 -0.044 1 98.12 79 TYR A CA 1
ATOM 647 C C . TYR A 1 79 ? 6.879 -4.094 -1.56 1 98.12 79 TYR A C 1
ATOM 649 O O . TYR A 1 79 ? 5.82 -4.32 -2.156 1 98.12 79 TYR A O 1
ATOM 657 N N . ASP A 1 80 ? 7.965 -3.895 -2.143 1 96.31 80 ASP A N 1
ATOM 658 C CA . ASP A 1 80 ? 8.266 -4.148 -3.549 1 96.31 80 ASP A CA 1
ATOM 659 C C . ASP A 1 80 ? 9.312 -5.246 -3.699 1 96.31 80 ASP A C 1
ATOM 661 O O . ASP A 1 80 ? 10.469 -5.066 -3.309 1 96.31 80 ASP A O 1
ATOM 665 N N . PRO A 1 81 ? 8.938 -6.375 -4.246 1 95.5 81 PRO A N 1
ATOM 666 C CA . PRO A 1 81 ? 9.883 -7.496 -4.27 1 95.5 81 PRO A CA 1
ATOM 667 C C . PRO A 1 81 ? 11.062 -7.258 -5.207 1 95.5 81 PRO A C 1
ATOM 669 O O . PRO A 1 81 ? 11.953 -8.109 -5.316 1 95.5 81 PRO A O 1
ATOM 672 N N . TRP A 1 82 ? 11.078 -6.133 -5.887 1 93.81 82 TRP A N 1
ATOM 673 C CA . TRP A 1 82 ? 12.219 -5.77 -6.727 1 93.81 82 TRP A CA 1
ATOM 674 C C . TRP A 1 82 ? 13.242 -4.957 -5.934 1 93.81 82 TRP A C 1
ATOM 676 O O . TRP A 1 82 ? 14.445 -5.109 -6.129 1 93.81 82 TRP A O 1
ATOM 686 N N . VAL A 1 83 ? 12.719 -4.102 -5.02 1 94.88 83 VAL A N 1
ATOM 687 C CA . VAL A 1 83 ? 13.633 -3.129 -4.426 1 94.88 83 VAL A CA 1
ATOM 688 C C . VAL A 1 83 ? 13.469 -3.125 -2.906 1 94.88 83 VAL A C 1
ATOM 690 O O . VAL A 1 83 ? 14.242 -2.484 -2.191 1 94.88 83 VAL A O 1
ATOM 693 N N . GLY A 1 84 ? 12.422 -3.818 -2.4 1 96.31 84 GLY A N 1
ATOM 694 C CA . GLY A 1 84 ? 12.305 -3.994 -0.962 1 96.31 84 GLY A CA 1
ATOM 695 C C . GLY A 1 84 ? 11.273 -3.076 -0.334 1 96.31 84 GLY A C 1
ATOM 696 O O . GLY A 1 84 ? 10.289 -2.699 -0.981 1 96.31 84 GLY A O 1
ATOM 697 N N . LYS A 1 85 ? 11.547 -2.713 0.911 1 96.81 85 LYS A N 1
ATOM 698 C CA . LYS A 1 85 ? 10.633 -1.958 1.758 1 96.81 85 LYS A CA 1
ATOM 699 C C . LYS A 1 85 ? 10.453 -0.534 1.239 1 96.81 85 LYS A C 1
ATOM 701 O O . LYS A 1 85 ? 11.414 0.11 0.829 1 96.81 85 LYS A O 1
ATOM 706 N N . GLN A 1 86 ? 9.203 -0.061 1.229 1 98 86 GLN A N 1
ATOM 707 C CA . GLN A 1 86 ? 8.867 1.308 0.851 1 98 86 GLN A CA 1
ATOM 708 C C . GLN A 1 86 ? 7.949 1.955 1.885 1 98 86 GLN A C 1
ATOM 710 O O . GLN A 1 86 ? 7.188 1.265 2.568 1 98 86 GLN A O 1
ATOM 715 N N . LEU A 1 87 ? 8.109 3.262 2.057 1 98.62 87 LEU A N 1
ATOM 716 C CA . LEU A 1 87 ? 7.156 4.035 2.842 1 98.62 87 LEU A CA 1
ATOM 717 C C . LEU A 1 87 ? 5.984 4.492 1.977 1 98.62 87 LEU A C 1
ATOM 719 O O . LEU A 1 87 ? 6.184 4.953 0.852 1 98.62 87 LEU A O 1
ATOM 723 N N . TYR A 1 88 ? 4.777 4.219 2.439 1 98.88 88 TYR A N 1
ATOM 724 C CA . TYR A 1 88 ? 3.59 4.664 1.722 1 98.88 88 TYR A CA 1
ATOM 725 C C . TYR A 1 88 ? 2.922 5.828 2.443 1 98.88 88 TYR A C 1
ATOM 727 O O . TYR A 1 88 ? 2.469 5.684 3.58 1 98.88 88 TYR A O 1
ATOM 735 N N . LEU A 1 89 ? 2.883 6.977 1.831 1 98.75 89 LEU A N 1
ATOM 736 C CA . LEU A 1 89 ? 2.201 8.156 2.361 1 98.75 89 LEU A CA 1
ATOM 737 C C . LEU A 1 89 ? 0.726 8.141 1.979 1 98.75 89 LEU A C 1
ATOM 739 O O . LEU A 1 89 ? 0.376 8.422 0.83 1 98.75 89 LEU A O 1
ATOM 743 N N . GLU A 1 90 ? -0.178 7.891 2.859 1 98.12 90 GLU A N 1
ATOM 744 C CA . GLU A 1 90 ? -1.603 7.699 2.607 1 98.12 90 GLU A CA 1
ATOM 745 C C . GLU A 1 90 ? -2.354 9.023 2.633 1 98.12 90 GLU A C 1
ATOM 747 O O . GLU A 1 90 ? -3.047 9.375 1.673 1 98.12 90 GLU A O 1
ATOM 752 N N . ASP A 1 91 ? -2.236 9.719 3.738 1 97.31 91 ASP A N 1
ATOM 753 C CA . ASP A 1 91 ? -2.854 11.031 3.898 1 97.31 91 ASP A CA 1
ATOM 754 C C . ASP A 1 91 ? -1.826 12.07 4.34 1 97.31 91 ASP A C 1
ATOM 756 O O . ASP A 1 91 ? -0.958 11.781 5.168 1 97.31 91 ASP A O 1
ATOM 760 N N . PHE A 1 92 ? -1.897 13.172 3.771 1 97.5 92 PHE A N 1
ATOM 761 C CA . PHE A 1 92 ? -1.053 14.32 4.074 1 97.5 92 PHE A CA 1
ATOM 762 C C . PHE A 1 92 ? -1.846 15.617 3.965 1 97.5 92 PHE A C 1
ATOM 764 O O . PHE A 1 92 ? -2.223 16.031 2.865 1 97.5 92 PHE A O 1
ATOM 771 N N . TYR A 1 93 ? -2.057 16.219 5.148 1 96.75 93 TYR A N 1
ATOM 772 C CA . TYR A 1 93 ? -2.965 17.359 5.145 1 96.75 93 TYR A CA 1
ATOM 773 C C . TYR A 1 93 ? -2.57 18.375 6.207 1 96.75 93 TYR A C 1
ATOM 775 O O . TYR A 1 93 ? -2.215 18 7.328 1 96.75 93 TYR A O 1
ATOM 783 N N . ILE A 1 94 ? -2.566 19.609 5.809 1 95.88 94 ILE A N 1
ATOM 784 C CA . ILE A 1 94 ? -2.416 20.75 6.703 1 95.88 94 ILE A CA 1
ATOM 785 C C . ILE A 1 94 ? -3.674 21.609 6.656 1 95.88 94 ILE A C 1
ATOM 787 O O . ILE A 1 94 ? -4.156 21.953 5.574 1 95.88 94 ILE A O 1
ATOM 791 N N . THR A 1 95 ? -4.207 21.875 7.844 1 95.5 95 THR A N 1
ATOM 792 C CA . THR A 1 95 ? -5.359 22.766 7.898 1 95.5 95 THR A CA 1
ATOM 793 C C . THR A 1 95 ? -5.094 24.047 7.102 1 95.5 95 THR A C 1
ATOM 795 O O . THR A 1 95 ? -3.998 24.609 7.16 1 95.5 95 THR A O 1
ATOM 798 N N . GLN A 1 96 ? -6.082 24.516 6.414 1 92.75 96 GLN A N 1
ATOM 799 C CA . GLN A 1 96 ? -5.949 25.578 5.426 1 92.75 96 GLN A CA 1
ATOM 800 C C . GLN A 1 96 ? -5.301 26.828 6.031 1 92.75 96 GLN A C 1
ATOM 802 O O . GLN A 1 96 ? -4.414 27.438 5.422 1 92.75 96 GLN A O 1
ATOM 807 N N . GLU A 1 97 ? -5.66 27.203 7.234 1 92.5 97 GLU A N 1
ATOM 808 C CA . GLU A 1 97 ? -5.211 28.422 7.883 1 92.5 97 GLU A CA 1
ATOM 809 C C . GLU A 1 97 ? -3.713 28.391 8.172 1 92.5 97 GLU A C 1
ATOM 811 O O . GLU A 1 97 ? -3.092 29.422 8.414 1 92.5 97 GLU A O 1
ATOM 816 N N . TYR A 1 98 ? -3.129 27.234 8.133 1 94 98 TYR A N 1
ATOM 817 C CA . TYR A 1 98 ? -1.731 27.109 8.523 1 94 98 TYR A CA 1
ATOM 818 C C . TYR A 1 98 ? -0.855 26.75 7.332 1 94 98 TYR A C 1
ATOM 820 O O . TYR A 1 98 ? 0.313 26.391 7.496 1 94 98 TYR A O 1
ATOM 828 N N . ARG A 1 99 ? -1.336 26.75 6.152 1 92.75 99 ARG A N 1
ATOM 829 C CA . ARG A 1 99 ? -0.576 26.422 4.949 1 92.75 99 ARG A CA 1
ATOM 830 C C . ARG A 1 99 ? 0.354 27.562 4.562 1 92.75 99 ARG A C 1
ATOM 832 O O . ARG A 1 99 ? 0.159 28.703 4.992 1 92.75 99 ARG A O 1
ATOM 839 N N . GLY A 1 100 ? 1.432 27.25 3.871 1 91 100 GLY A N 1
ATOM 840 C CA . GLY A 1 100 ? 2.373 28.25 3.41 1 91 100 GLY A CA 1
ATOM 841 C C . GLY A 1 100 ? 3.385 28.656 4.469 1 91 100 GLY A C 1
ATOM 842 O O . GLY A 1 100 ? 4.113 29.625 4.297 1 91 100 GLY A O 1
ATOM 843 N N . LEU A 1 101 ? 3.426 27.938 5.566 1 92.69 101 LEU A N 1
ATOM 844 C CA . LEU A 1 101 ? 4.309 28.281 6.676 1 92.69 101 LEU A CA 1
ATOM 845 C C . LEU A 1 101 ? 5.48 27.312 6.758 1 92.69 101 LEU A C 1
ATOM 847 O O . LEU A 1 101 ? 6.254 27.344 7.719 1 92.69 101 LEU A O 1
ATOM 851 N N . GLY A 1 102 ? 5.59 26.391 5.82 1 94.19 102 GLY A N 1
ATOM 852 C CA . GLY A 1 102 ? 6.719 25.469 5.773 1 94.19 102 GLY A CA 1
ATOM 853 C C . GLY A 1 102 ? 6.465 24.172 6.516 1 94.19 102 GLY A C 1
ATOM 854 O O . GLY A 1 102 ? 7.336 23.312 6.57 1 94.19 102 GLY A O 1
ATOM 855 N N . ILE A 1 103 ? 5.332 23.969 7.055 1 95.44 103 ILE A N 1
ATOM 856 C CA . ILE A 1 103 ? 4.996 22.797 7.84 1 95.44 103 ILE A CA 1
ATOM 857 C C . ILE A 1 103 ? 5.039 21.547 6.953 1 95.44 103 ILE A C 1
ATOM 859 O O . ILE A 1 103 ? 5.578 20.516 7.348 1 95.44 103 ILE A O 1
ATOM 863 N N . GLY A 1 104 ? 4.504 21.656 5.707 1 95.88 104 GLY A N 1
ATOM 864 C CA . GLY A 1 104 ? 4.527 20.562 4.766 1 95.88 104 GLY A CA 1
ATOM 865 C C . GLY A 1 104 ? 5.93 20.094 4.426 1 95.88 104 GLY A C 1
ATOM 866 O O . GLY A 1 104 ? 6.207 18.891 4.422 1 95.88 104 GLY A O 1
ATOM 867 N N . SER A 1 105 ? 6.773 21.062 4.203 1 95.75 105 SER A N 1
ATOM 868 C CA . SER A 1 105 ? 8.172 20.734 3.904 1 95.75 105 SER A CA 1
ATOM 869 C C . SER A 1 105 ? 8.844 20.062 5.09 1 95.75 105 SER A C 1
ATOM 871 O O . SER A 1 105 ? 9.641 19.125 4.914 1 95.75 105 SER A O 1
ATOM 873 N N . HIS A 1 106 ? 8.547 20.531 6.227 1 96.81 106 HIS A N 1
ATOM 874 C CA . HIS A 1 106 ? 9.102 19.938 7.438 1 96.81 106 HIS A CA 1
ATOM 875 C C . HIS A 1 106 ? 8.648 18.484 7.609 1 96.81 106 HIS A C 1
ATOM 877 O O . HIS A 1 106 ? 9.453 17.609 7.941 1 96.81 106 HIS A O 1
ATOM 883 N N . ILE A 1 107 ? 7.398 18.234 7.363 1 97.5 107 ILE A N 1
ATOM 884 C CA . ILE A 1 107 ? 6.855 16.875 7.469 1 97.5 107 ILE A CA 1
ATOM 885 C C . ILE A 1 107 ? 7.512 15.977 6.422 1 97.5 107 ILE A C 1
ATOM 887 O O . ILE A 1 107 ? 7.891 14.844 6.719 1 97.5 107 ILE A O 1
ATOM 891 N N . MET A 1 108 ? 7.699 16.484 5.188 1 97.62 108 MET A N 1
ATOM 892 C CA . MET A 1 108 ? 8.336 15.711 4.121 1 97.62 108 MET A CA 1
ATOM 893 C C . MET A 1 108 ? 9.773 15.352 4.5 1 97.62 108 MET A C 1
ATOM 895 O O . MET A 1 108 ? 10.211 14.227 4.266 1 97.62 108 MET A O 1
ATOM 899 N N . ARG A 1 109 ? 10.453 16.281 5.035 1 97.75 109 ARG A N 1
ATOM 900 C CA . ARG A 1 109 ? 11.812 16.016 5.496 1 97.75 109 ARG A CA 1
ATOM 901 C C . ARG A 1 109 ? 11.82 14.938 6.578 1 97.75 109 ARG A C 1
ATOM 903 O O . ARG A 1 109 ? 12.617 14 6.527 1 97.75 109 ARG A O 1
ATOM 910 N N . HIS A 1 110 ? 10.945 15.07 7.527 1 98.12 110 HIS A N 1
ATOM 911 C CA . HIS A 1 110 ? 10.828 14.102 8.609 1 98.12 110 HIS A CA 1
ATOM 912 C C . HIS A 1 110 ? 10.562 12.703 8.078 1 98.12 110 HIS A C 1
ATOM 914 O O . HIS A 1 110 ? 11.203 11.742 8.5 1 98.12 110 HIS A O 1
ATOM 920 N N . LEU A 1 111 ? 9.641 12.562 7.133 1 98.44 111 LEU A N 1
ATOM 921 C CA . LEU A 1 111 ? 9.297 11.273 6.551 1 98.44 111 LEU A CA 1
ATOM 922 C C . LEU A 1 111 ? 10.453 10.727 5.723 1 98.44 111 LEU A C 1
ATOM 924 O O . LEU A 1 111 ? 10.672 9.508 5.68 1 98.44 111 LEU A O 1
ATOM 928 N N . SER A 1 112 ? 11.109 11.609 5.055 1 98.44 112 SER A N 1
ATOM 929 C CA . SER A 1 112 ? 12.281 11.18 4.301 1 98.44 112 SER A CA 1
ATOM 930 C C . SER A 1 112 ? 13.367 10.633 5.223 1 98.44 112 SER A C 1
ATOM 932 O O . SER A 1 112 ? 13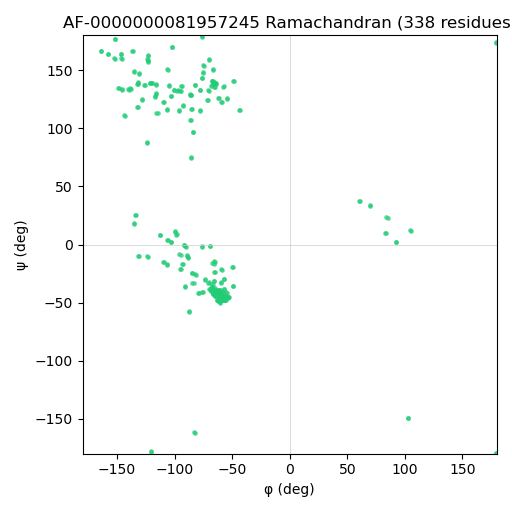.961 9.586 4.941 1 98.44 112 SER A O 1
ATOM 934 N N . ASP A 1 113 ? 13.68 11.352 6.305 1 98.31 113 ASP A N 1
ATOM 935 C CA . ASP A 1 113 ? 14.617 10.852 7.309 1 98.31 113 ASP A CA 1
ATOM 936 C C . ASP A 1 113 ? 14.203 9.477 7.816 1 98.31 113 ASP A C 1
ATOM 938 O O . ASP A 1 113 ? 15.031 8.578 7.941 1 98.31 113 ASP A O 1
ATOM 942 N N . LEU A 1 114 ? 12.953 9.328 8.109 1 98 114 LEU A N 1
ATOM 943 C CA . LEU A 1 114 ? 12.406 8.07 8.609 1 98 114 LEU A CA 1
ATOM 944 C C . LEU A 1 114 ? 12.594 6.953 7.582 1 98 114 LEU A C 1
ATOM 946 O O . LEU A 1 114 ? 13.008 5.844 7.926 1 98 114 LEU A O 1
ATOM 950 N N . ALA A 1 115 ? 12.234 7.234 6.336 1 98 115 ALA A N 1
ATOM 951 C CA . ALA A 1 115 ? 12.375 6.258 5.258 1 98 115 ALA A CA 1
ATOM 952 C C . ALA A 1 115 ? 13.82 5.773 5.145 1 98 115 ALA A C 1
ATOM 954 O O . ALA A 1 115 ? 14.07 4.574 5.008 1 98 115 ALA A O 1
ATOM 955 N N . MET A 1 116 ? 14.711 6.699 5.215 1 96.19 116 MET A N 1
ATOM 956 C CA . MET A 1 116 ? 16.125 6.352 5.121 1 96.19 116 MET A CA 1
ATOM 957 C C . MET A 1 116 ? 16.562 5.535 6.332 1 96.19 116 MET A C 1
ATOM 959 O O . MET A 1 116 ? 17.297 4.547 6.191 1 96.19 116 MET A O 1
ATOM 963 N N . LYS A 1 117 ? 16.141 5.898 7.484 1 96.25 117 LYS A N 1
ATOM 964 C CA . LYS A 1 117 ? 16.5 5.215 8.727 1 96.25 117 LYS A CA 1
ATOM 965 C C . LYS A 1 117 ? 15.93 3.797 8.758 1 96.25 117 LYS A C 1
ATOM 967 O O . LYS A 1 117 ? 16.516 2.9 9.367 1 96.25 117 LYS A O 1
ATOM 972 N N . THR A 1 118 ? 14.812 3.592 8.133 1 94.44 118 THR A N 1
ATOM 973 C CA . THR A 1 118 ? 14.148 2.293 8.164 1 94.44 118 THR A CA 1
ATOM 974 C C . THR A 1 118 ? 14.438 1.506 6.891 1 94.44 118 THR A C 1
ATOM 976 O O . THR A 1 118 ? 13.688 0.598 6.531 1 94.44 118 THR A O 1
ATOM 979 N N . ARG A 1 119 ? 15.375 1.912 6.035 1 93.25 119 ARG A N 1
ATOM 980 C CA . ARG A 1 119 ? 15.906 1.2 4.879 1 93.25 119 ARG A CA 1
ATOM 981 C C . ARG A 1 119 ? 14.867 1.093 3.771 1 93.25 119 ARG A C 1
ATOM 983 O O . ARG A 1 119 ? 14.75 0.053 3.119 1 93.25 119 ARG A O 1
ATOM 990 N N . CYS A 1 120 ? 14.078 2.094 3.682 1 96.94 120 CYS A N 1
ATOM 991 C CA . CYS A 1 120 ? 13.141 2.143 2.562 1 96.94 120 CYS A CA 1
ATOM 992 C C . CYS A 1 120 ? 13.852 2.545 1.276 1 96.94 120 CYS A C 1
ATOM 994 O O . CYS A 1 120 ? 14.734 3.408 1.293 1 96.94 120 CYS A O 1
ATOM 996 N N . SER A 1 121 ? 13.391 1.926 0.197 1 96.5 121 SER A N 1
ATOM 997 C CA . SER A 1 121 ? 13.984 2.211 -1.107 1 96.5 121 SER A CA 1
ATOM 998 C C . SER A 1 121 ? 13.289 3.389 -1.782 1 96.5 121 SER A C 1
ATOM 1000 O O . SER A 1 121 ? 13.766 3.896 -2.799 1 96.5 121 SER A O 1
ATOM 1002 N N . GLY A 1 122 ? 12.156 3.83 -1.253 1 97.88 122 GLY A N 1
ATOM 1003 C CA . GLY A 1 122 ? 11.375 4.934 -1.787 1 97.88 122 GLY A CA 1
ATOM 1004 C C . GLY A 1 122 ? 10.117 5.215 -0.989 1 97.88 122 GLY A C 1
ATOM 1005 O O . GLY A 1 122 ? 9.875 4.582 0.042 1 97.88 122 GLY A O 1
ATOM 1006 N N . MET A 1 123 ? 9.414 6.172 -1.452 1 98.69 123 MET A N 1
ATOM 1007 C CA . MET A 1 123 ? 8.125 6.555 -0.88 1 98.69 123 MET A CA 1
ATOM 1008 C C . MET A 1 123 ? 7.051 6.629 -1.959 1 98.69 123 MET A C 1
ATOM 1010 O O . MET A 1 123 ? 7.219 7.324 -2.961 1 98.69 123 MET A O 1
ATOM 1014 N N . MET A 1 124 ? 6.004 5.895 -1.709 1 98.69 124 MET A N 1
ATOM 1015 C CA . MET A 1 124 ? 4.902 5.828 -2.662 1 98.69 124 MET A CA 1
ATOM 1016 C C . MET A 1 124 ? 3.691 6.602 -2.15 1 98.69 124 MET A C 1
ATOM 1018 O O . MET A 1 124 ? 3.502 6.734 -0.94 1 98.69 124 MET A O 1
ATOM 1022 N N . PHE A 1 125 ? 2.883 7.133 -3.029 1 98.44 125 PHE A N 1
ATOM 1023 C CA . PHE A 1 125 ? 1.622 7.781 -2.689 1 98.44 125 PHE A CA 1
ATOM 1024 C C . PHE A 1 125 ? 0.747 7.945 -3.926 1 98.44 125 PHE A C 1
ATOM 1026 O O . PHE A 1 125 ? 1.203 7.723 -5.051 1 98.44 125 PHE A O 1
ATOM 1033 N N . VAL A 1 126 ? -0.476 8.25 -3.744 1 97.5 126 VAL A N 1
ATOM 1034 C CA . VAL A 1 126 ? -1.446 8.461 -4.812 1 97.5 126 VAL A CA 1
ATOM 1035 C C . VAL A 1 126 ? -1.993 9.883 -4.746 1 97.5 126 VAL A C 1
ATOM 1037 O O . VAL A 1 126 ? -2.26 10.406 -3.66 1 97.5 126 VAL A O 1
ATOM 1040 N N . VAL A 1 127 ? -2.15 10.484 -5.855 1 95.81 127 VAL A N 1
ATOM 1041 C CA . VAL A 1 127 ? -2.676 11.844 -5.961 1 95.81 127 VAL A CA 1
ATOM 1042 C C . VAL A 1 127 ? -3.766 11.891 -7.031 1 95.81 127 VAL A C 1
ATOM 1044 O O . VAL A 1 127 ? -3.635 11.273 -8.086 1 95.81 127 VAL A O 1
ATOM 1047 N N . ALA A 1 128 ? -4.801 12.625 -6.703 1 93.19 128 ALA A N 1
ATOM 1048 C CA . ALA A 1 128 ? -5.809 12.859 -7.734 1 93.19 128 ALA A CA 1
ATOM 1049 C C . ALA A 1 128 ? -5.23 13.68 -8.883 1 93.19 128 ALA A C 1
ATOM 1051 O O . ALA A 1 128 ? -4.52 14.664 -8.664 1 93.19 128 ALA A O 1
ATOM 1052 N N . GLU A 1 129 ? -5.586 13.312 -10.094 1 94.25 129 GLU A N 1
ATOM 1053 C CA . GLU A 1 129 ? -5 13.953 -11.266 1 94.25 129 GLU A CA 1
ATOM 1054 C C . GLU A 1 129 ? -5.402 15.422 -11.352 1 94.25 129 GLU A C 1
ATOM 1056 O O . GLU A 1 129 ? -4.715 16.219 -11.992 1 94.25 129 GLU A O 1
ATOM 1061 N N . ASN A 1 130 ? -6.488 15.836 -10.758 1 91.88 130 ASN A N 1
ATOM 1062 C CA . ASN A 1 130 ? -6.961 17.219 -10.82 1 91.88 130 ASN A CA 1
ATOM 1063 C C . ASN A 1 130 ? -6.43 18.047 -9.656 1 91.88 130 ASN A C 1
ATOM 1065 O O . ASN A 1 130 ? -6.758 19.219 -9.531 1 91.88 130 ASN A O 1
ATOM 1069 N N . ASN A 1 131 ? -5.664 17.422 -8.789 1 92.06 131 ASN A N 1
ATOM 1070 C CA . ASN A 1 131 ? -5.066 18.141 -7.672 1 92.06 131 ASN A CA 1
ATOM 1071 C C . ASN A 1 131 ? -3.746 18.797 -8.07 1 92.06 131 ASN A C 1
ATOM 1073 O O . ASN A 1 131 ? -2.682 18.406 -7.586 1 92.06 131 ASN A O 1
ATOM 1077 N N . GLU A 1 132 ? -3.846 19.859 -8.789 1 93.5 132 GLU A N 1
ATOM 1078 C CA . GLU A 1 132 ? -2.68 20.516 -9.375 1 93.5 132 GLU A CA 1
ATOM 1079 C C . GLU A 1 132 ? -1.728 21.016 -8.305 1 93.5 132 GLU A C 1
ATOM 1081 O O . GLU A 1 132 ? -0.508 20.906 -8.438 1 93.5 132 GLU A O 1
ATOM 1086 N N . SER A 1 133 ? -2.242 21.562 -7.297 1 91.12 133 SER A N 1
ATOM 1087 C CA . SER A 1 133 ? -1.413 22.125 -6.227 1 91.12 133 SER A CA 1
ATOM 1088 C C . SER A 1 133 ? -0.537 21.047 -5.598 1 91.12 133 SER A C 1
ATOM 1090 O O . SER A 1 133 ? 0.668 21.234 -5.422 1 91.12 133 SER A O 1
ATOM 1092 N N . SER A 1 134 ? -1.124 19.875 -5.281 1 92.94 134 SER A N 1
ATOM 1093 C CA . SER A 1 134 ? -0.367 18.766 -4.699 1 92.94 134 SER A CA 1
ATOM 1094 C C . SER A 1 134 ? 0.65 18.219 -5.691 1 92.94 134 SER A C 1
ATOM 1096 O O . SER A 1 134 ? 1.79 17.922 -5.324 1 92.94 134 SER A O 1
ATOM 1098 N N . ILE A 1 135 ? 0.242 18.094 -6.883 1 96.12 135 ILE A N 1
ATOM 1099 C CA . ILE A 1 135 ? 1.119 17.547 -7.922 1 96.12 135 ILE A CA 1
ATOM 1100 C C . ILE A 1 135 ? 2.365 18.422 -8.047 1 96.12 135 ILE A C 1
ATOM 1102 O O . ILE A 1 135 ? 3.49 17.922 -8.047 1 96.12 135 ILE A O 1
ATOM 1106 N N . GLN A 1 136 ? 2.211 19.688 -8.102 1 95.44 136 GLN A N 1
ATOM 1107 C CA . GLN A 1 136 ? 3.336 20.609 -8.203 1 95.44 136 GLN A CA 1
ATOM 1108 C C . GLN A 1 136 ? 4.223 20.531 -6.961 1 95.44 136 GLN A C 1
ATOM 1110 O O . GLN A 1 136 ? 5.449 20.547 -7.066 1 95.44 136 GLN A O 1
ATOM 1115 N N . PHE A 1 137 ? 3.559 20.484 -5.805 1 95.31 137 PHE A N 1
ATOM 1116 C CA . PHE A 1 137 ? 4.27 20.359 -4.535 1 95.31 137 PHE A CA 1
ATOM 1117 C C . PHE A 1 137 ? 5.219 19.172 -4.555 1 95.31 137 PHE A C 1
ATOM 1119 O O . PHE A 1 137 ? 6.387 19.297 -4.176 1 95.31 137 PHE A O 1
ATOM 1126 N N . TYR A 1 138 ? 4.77 18.031 -5.035 1 97.62 138 TYR A N 1
ATOM 1127 C CA . TYR A 1 138 ? 5.559 16.797 -5.023 1 97.62 138 TYR A CA 1
ATOM 1128 C C . TYR A 1 138 ? 6.57 16.797 -6.16 1 97.62 138 TYR A C 1
ATOM 1130 O O . TYR A 1 138 ? 7.715 16.375 -5.977 1 97.62 138 TYR A O 1
ATOM 1138 N N . LYS A 1 139 ? 6.188 17.234 -7.324 1 97.19 139 LYS A N 1
ATOM 1139 C CA . LYS A 1 139 ? 7.074 17.219 -8.484 1 97.19 139 LYS A CA 1
ATOM 1140 C C . LYS A 1 139 ? 8.273 18.125 -8.281 1 97.19 139 LYS A C 1
ATOM 1142 O O . LYS A 1 139 ? 9.383 17.812 -8.703 1 97.19 139 LYS A O 1
ATOM 1147 N N . ARG A 1 140 ? 8.055 19.281 -7.66 1 96.06 140 ARG A N 1
ATOM 1148 C CA . ARG A 1 140 ? 9.148 20.203 -7.352 1 96.06 140 ARG A CA 1
ATOM 1149 C C . ARG A 1 140 ? 10.195 19.516 -6.465 1 96.06 140 ARG A C 1
ATOM 1151 O O . ARG A 1 140 ? 11.352 19.938 -6.438 1 96.06 140 ARG A O 1
ATOM 1158 N N . ARG A 1 141 ? 9.773 18.516 -5.828 1 96.38 141 ARG A N 1
ATOM 1159 C CA . ARG A 1 141 ? 10.656 17.828 -4.887 1 96.38 141 ARG A CA 1
ATOM 1160 C C . ARG A 1 141 ? 11.195 16.531 -5.477 1 96.38 141 ARG A C 1
ATOM 1162 O O . ARG A 1 141 ? 11.836 15.75 -4.777 1 96.38 141 ARG A O 1
ATOM 1169 N N . GLY A 1 142 ? 10.844 16.234 -6.742 1 97.44 142 GLY A N 1
ATOM 1170 C CA . GLY A 1 142 ? 11.461 15.117 -7.438 1 97.44 142 GLY A CA 1
ATOM 1171 C C . GLY A 1 142 ? 10.562 13.906 -7.551 1 97.44 142 GLY A C 1
ATOM 1172 O O . GLY A 1 142 ? 11.023 12.812 -7.871 1 97.44 142 GLY A O 1
ATOM 1173 N N . ALA A 1 143 ? 9.281 14.07 -7.254 1 98.38 143 ALA A N 1
ATOM 1174 C CA . ALA A 1 143 ? 8.359 12.945 -7.379 1 98.38 143 ALA A CA 1
ATOM 1175 C C . ALA A 1 143 ? 8.18 12.539 -8.836 1 98.38 143 ALA A C 1
ATOM 1177 O O . ALA A 1 143 ? 8.109 13.398 -9.727 1 98.38 143 ALA A O 1
ATOM 1178 N N . GLU A 1 144 ? 8.109 11.25 -9.055 1 98.25 144 GLU A N 1
ATOM 1179 C CA . GLU A 1 144 ? 7.844 10.688 -10.375 1 98.25 144 GLU A CA 1
ATOM 1180 C C . GLU A 1 144 ? 6.387 10.266 -10.508 1 98.25 144 GLU A C 1
ATOM 1182 O O . GLU A 1 144 ? 5.836 9.625 -9.609 1 98.25 144 GLU A O 1
ATOM 1187 N N . ASP A 1 145 ? 5.793 10.633 -11.57 1 98 145 ASP A N 1
ATOM 1188 C CA . ASP A 1 145 ? 4.457 10.164 -11.914 1 98 145 ASP A CA 1
ATOM 1189 C C . ASP A 1 145 ? 4.512 8.812 -12.625 1 98 145 ASP A C 1
ATOM 1191 O O . ASP A 1 145 ? 4.625 8.75 -13.852 1 98 145 ASP A O 1
ATOM 1195 N N . LEU A 1 146 ? 4.324 7.742 -11.914 1 96.94 146 LEU A N 1
ATOM 1196 C CA . LEU A 1 146 ? 4.5 6.395 -12.445 1 96.94 146 LEU A CA 1
ATOM 1197 C C . LEU A 1 146 ? 3.355 6.027 -13.383 1 96.94 146 LEU A C 1
ATOM 1199 O O . LEU A 1 146 ? 3.541 5.238 -14.312 1 96.94 146 LEU A O 1
ATOM 1203 N N . SER A 1 147 ? 2.221 6.586 -13.109 1 97.12 147 SER A N 1
ATOM 1204 C CA . SER A 1 147 ? 1.096 6.352 -14.008 1 97.12 147 SER A CA 1
ATOM 1205 C C . SER A 1 147 ? 1.36 6.941 -15.391 1 97.12 147 SER A C 1
ATOM 1207 O O . SER A 1 147 ? 1.085 6.297 -16.406 1 97.12 147 SER A O 1
ATOM 1209 N N . GLN A 1 148 ? 1.855 8.117 -15.43 1 95.12 148 GLN A N 1
ATOM 1210 C CA . GLN A 1 148 ? 2.152 8.773 -16.703 1 95.12 148 GLN A CA 1
ATOM 1211 C C . GLN A 1 148 ? 3.412 8.195 -17.344 1 95.12 148 GLN A C 1
ATOM 1213 O O . GLN A 1 148 ? 3.436 7.922 -18.547 1 95.12 148 GLN A O 1
ATOM 1218 N N . GLU A 1 149 ? 4.449 7.91 -16.578 1 94.44 149 GLU A N 1
ATOM 1219 C CA . GLU A 1 149 ? 5.77 7.57 -17.109 1 94.44 149 GLU A CA 1
ATOM 1220 C C . GLU A 1 149 ? 5.859 6.086 -17.453 1 94.44 149 GLU A C 1
ATOM 1222 O O . GLU A 1 149 ? 6.57 5.699 -18.375 1 94.44 149 GLU A O 1
ATOM 1227 N N . GLU A 1 150 ? 5.117 5.246 -16.641 1 91.75 150 GLU A N 1
ATOM 1228 C CA . GLU A 1 150 ? 5.297 3.807 -16.797 1 91.75 150 GLU A CA 1
ATOM 1229 C C . GLU A 1 150 ? 3.967 3.117 -17.109 1 91.75 150 GLU A C 1
ATOM 1231 O O . GLU A 1 150 ? 3.936 1.918 -17.391 1 91.75 150 GLU A O 1
ATOM 1236 N N . GLY A 1 151 ? 2.922 3.834 -16.969 1 94.25 151 GLY A N 1
ATOM 1237 C CA . GLY A 1 151 ? 1.625 3.299 -17.359 1 94.25 151 GLY A CA 1
ATOM 1238 C C . GLY A 1 151 ? 0.972 2.477 -16.266 1 94.25 151 GLY A C 1
ATOM 1239 O O . GLY A 1 151 ? 0.11 1.64 -16.531 1 94.25 151 GLY A O 1
ATOM 1240 N N . TRP A 1 152 ? 1.339 2.68 -15.008 1 95.44 152 TRP A N 1
ATOM 1241 C CA . TRP A 1 152 ? 0.75 1.936 -13.898 1 95.44 152 TRP A CA 1
ATOM 1242 C C . TRP A 1 152 ? -0.628 2.484 -13.547 1 95.44 152 TRP A C 1
ATOM 1244 O O . TRP A 1 152 ? -0.801 3.697 -13.398 1 95.44 152 TRP A O 1
ATOM 1254 N N . ARG A 1 153 ? -1.584 1.562 -13.383 1 97.31 153 ARG A N 1
ATOM 1255 C CA . ARG A 1 153 ? -2.949 1.926 -13.016 1 97.31 153 ARG A CA 1
ATOM 1256 C C . ARG A 1 153 ? -3.361 1.262 -11.711 1 97.31 153 ARG A C 1
ATOM 1258 O O . ARG A 1 153 ? -3.039 0.096 -11.469 1 97.31 153 ARG A O 1
ATOM 1265 N N . LEU A 1 154 ? -4.031 2.047 -10.945 1 98.12 154 LEU A N 1
ATOM 1266 C CA . LEU A 1 154 ? -4.527 1.57 -9.656 1 98.12 154 LEU A CA 1
ATOM 1267 C C . LEU A 1 154 ? -5.883 0.885 -9.82 1 98.12 154 LEU A C 1
ATOM 1269 O O . LEU A 1 154 ? -6.793 1.437 -10.445 1 98.12 154 LEU A O 1
ATOM 1273 N N . TYR A 1 155 ? -6.016 -0.356 -9.266 1 98.62 155 TYR A N 1
ATOM 1274 C CA . TYR A 1 155 ? -7.258 -1.12 -9.312 1 98.62 155 TYR A CA 1
ATOM 1275 C C . TYR A 1 155 ? -7.703 -1.512 -7.91 1 98.62 155 TYR A C 1
ATOM 1277 O O . TYR A 1 155 ? -6.902 -1.511 -6.973 1 98.62 155 TYR A O 1
ATOM 1285 N N . ARG A 1 156 ? -8.992 -1.825 -7.824 1 98.5 156 ARG A N 1
ATOM 1286 C CA . ARG A 1 156 ? -9.547 -2.277 -6.551 1 98.5 156 ARG A CA 1
ATOM 1287 C C . ARG A 1 156 ? -10.648 -3.309 -6.766 1 98.5 156 ARG A C 1
ATOM 1289 O O . ARG A 1 156 ? -11.469 -3.162 -7.672 1 98.5 156 ARG A O 1
ATOM 1296 N N . PHE A 1 157 ? -10.656 -4.406 -6.051 1 98.5 157 PHE A N 1
ATOM 1297 C CA . PHE A 1 157 ? -11.867 -5.148 -5.738 1 98.5 157 PHE A CA 1
ATOM 1298 C C . PHE A 1 157 ? -12.547 -4.578 -4.496 1 98.5 157 PHE A C 1
ATOM 1300 O O . PHE A 1 157 ? -11.953 -4.543 -3.418 1 98.5 157 PHE A O 1
ATOM 1307 N N . ASP A 1 158 ? -13.742 -4.062 -4.645 1 96.88 158 ASP A N 1
ATOM 1308 C CA . ASP A 1 158 ? -14.453 -3.594 -3.461 1 96.88 158 ASP A CA 1
ATOM 1309 C C . ASP A 1 158 ? -15.023 -4.766 -2.66 1 96.88 158 ASP A C 1
ATOM 1311 O O . ASP A 1 158 ? -14.797 -5.926 -3.01 1 96.88 158 ASP A O 1
ATOM 1315 N N . LYS A 1 159 ? -15.648 -4.48 -1.591 1 95.62 159 LYS A N 1
ATOM 1316 C CA . LYS A 1 159 ? -16.141 -5.523 -0.699 1 95.62 159 LYS A CA 1
ATOM 1317 C C . LYS A 1 159 ? -17.109 -6.449 -1.423 1 95.62 159 LYS A C 1
ATOM 1319 O O . LYS A 1 159 ? -17.078 -7.668 -1.229 1 95.62 159 LYS A O 1
ATOM 1324 N N . ASP A 1 160 ? -18.016 -5.973 -2.215 1 95.94 160 ASP A N 1
ATOM 1325 C CA . ASP A 1 160 ? -18.984 -6.773 -2.953 1 95.94 160 ASP A CA 1
ATOM 1326 C C . ASP A 1 160 ? -18.281 -7.758 -3.889 1 95.94 160 ASP A C 1
ATOM 1328 O O . ASP A 1 160 ? -18.672 -8.922 -3.98 1 95.94 160 ASP A O 1
ATOM 1332 N N . SER A 1 161 ? -17.297 -7.262 -4.598 1 96.75 161 SER A N 1
ATOM 1333 C CA . SER A 1 161 ? -16.531 -8.133 -5.488 1 96.75 161 SER A CA 1
ATOM 1334 C C . SER A 1 161 ? -15.812 -9.227 -4.707 1 96.75 161 SER A C 1
ATOM 1336 O O . SER A 1 161 ? -15.742 -10.375 -5.164 1 96.75 161 SER A O 1
ATOM 1338 N N . LEU A 1 162 ? -15.242 -8.859 -3.52 1 97.12 162 LEU A N 1
ATOM 1339 C CA . LEU A 1 162 ? -14.586 -9.852 -2.68 1 97.12 162 LEU A CA 1
ATOM 1340 C C . LEU A 1 162 ? -15.555 -10.953 -2.266 1 97.12 162 LEU A C 1
ATOM 1342 O O . LEU A 1 162 ? -15.227 -12.141 -2.336 1 97.12 162 LEU A O 1
ATOM 1346 N N . VAL A 1 163 ? -16.75 -10.57 -1.873 1 95.81 163 VAL A N 1
ATOM 1347 C CA . VAL A 1 163 ? -17.766 -11.523 -1.441 1 95.81 163 VAL A CA 1
ATOM 1348 C C . VAL A 1 163 ? -18.125 -12.461 -2.598 1 95.81 163 VAL A C 1
ATOM 1350 O O . VAL A 1 163 ? -18.266 -13.672 -2.406 1 95.81 163 VAL A O 1
ATOM 1353 N N . LYS A 1 164 ? -18.203 -11.938 -3.803 1 95.69 164 LYS A N 1
ATOM 1354 C CA . LYS A 1 164 ? -18.578 -12.727 -4.98 1 95.69 164 LYS A CA 1
ATOM 1355 C C . LYS A 1 164 ? -17.5 -13.742 -5.324 1 95.69 164 LYS A C 1
ATOM 1357 O O . LYS A 1 164 ? -17.797 -14.836 -5.805 1 95.69 164 LYS A O 1
ATOM 1362 N N . MET A 1 165 ? -16.25 -13.352 -5.074 1 95.75 165 MET A N 1
ATOM 1363 C CA . MET A 1 165 ? -15.133 -14.234 -5.422 1 95.75 165 MET A CA 1
ATOM 1364 C C . MET A 1 165 ? -14.875 -15.242 -4.309 1 95.75 165 MET A C 1
ATOM 1366 O O . MET A 1 165 ? -14.281 -16.297 -4.547 1 95.75 165 MET A O 1
ATOM 1370 N N . ALA A 1 166 ? -15.266 -14.914 -3.09 1 94.06 166 ALA A N 1
ATOM 1371 C CA . ALA A 1 166 ? -14.977 -15.742 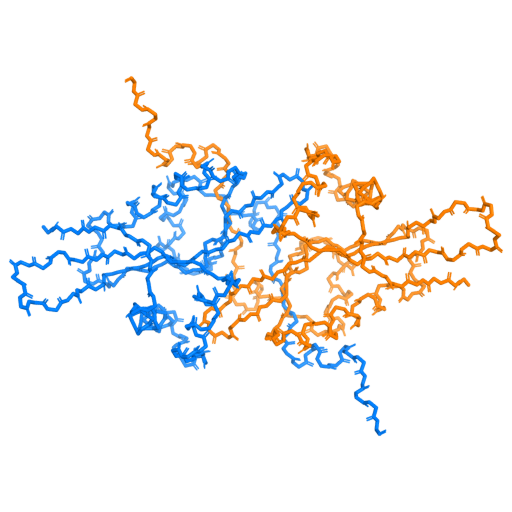-1.92 1 94.06 166 ALA A CA 1
ATOM 1372 C C . ALA A 1 166 ? -15.781 -17.031 -1.949 1 94.06 166 ALA A C 1
ATOM 1374 O O . ALA A 1 166 ? -16.734 -17.156 -2.711 1 94.06 166 ALA A O 1
ATOM 1375 N N . THR A 1 167 ? -15.273 -18.047 -1.189 1 88.69 167 THR A N 1
ATOM 1376 C CA . THR A 1 167 ? -16.031 -19.281 -1.014 1 88.69 167 THR A CA 1
ATOM 1377 C C . THR A 1 167 ? -17.391 -19 -0.394 1 88.69 167 THR A C 1
ATOM 1379 O O . THR A 1 167 ? -17.484 -18.359 0.648 1 88.69 167 THR A O 1
ATOM 1382 N N . PRO A 1 168 ? -18.391 -19.438 -1.144 1 81.12 168 PRO A N 1
ATOM 1383 C CA . PRO A 1 168 ? -19.734 -19.203 -0.582 1 81.12 168 PRO A CA 1
ATOM 1384 C C . PRO A 1 168 ? -19.906 -19.844 0.797 1 81.12 168 PRO A C 1
ATOM 1386 O O . PRO A 1 168 ? -19.328 -20.906 1.069 1 81.12 168 PRO A O 1
ATOM 1389 N N . PRO A 1 169 ? -20.547 -18.938 1.653 1 69.75 169 PRO A N 1
ATOM 1390 C CA . PRO A 1 169 ? -20.797 -19.531 2.973 1 69.75 169 PRO A CA 1
ATOM 1391 C C . PRO A 1 169 ? -21.578 -20.844 2.896 1 69.75 169 PRO A C 1
ATOM 1393 O O . PRO A 1 169 ? -22.359 -21.047 1.959 1 69.75 169 PRO A O 1
ATOM 1396 N N . GLU A 1 170 ? -21.094 -21.969 3.488 1 62.34 170 GLU A N 1
ATOM 1397 C CA . GLU A 1 170 ? -21.859 -23.203 3.555 1 62.34 170 GLU A CA 1
ATOM 1398 C C . GLU A 1 170 ? -23.312 -22.938 3.949 1 62.34 170 GLU A C 1
ATOM 1400 O O . GLU A 1 170 ? -23.578 -22.156 4.871 1 62.34 170 GLU A O 1
ATOM 1405 N N . GLU A 1 171 ? -24.234 -23.25 3.002 1 48.5 171 GLU A N 1
ATOM 1406 C CA . GLU A 1 171 ? -25.625 -23.266 3.447 1 48.5 171 GLU A CA 1
ATOM 1407 C C . GLU A 1 171 ? -25.828 -24.234 4.609 1 48.5 171 GLU A C 1
ATOM 1409 O O . GLU A 1 171 ? -25.156 -25.266 4.688 1 48.5 171 GLU A O 1
ATOM 1414 N N . MET B 1 1 ? -4.168 -33.062 -12.914 1 79.25 1 MET B N 1
ATOM 1415 C CA . MET B 1 1 ? -3.078 -32.469 -12.148 1 79.25 1 MET B CA 1
ATOM 1416 C C . MET B 1 1 ? -3.572 -31.984 -10.789 1 79.25 1 MET B C 1
ATOM 1418 O O . MET B 1 1 ? -4.605 -31.312 -10.703 1 79.25 1 MET B O 1
ATOM 1422 N N . GLU B 1 2 ? -2.906 -32.562 -9.727 1 89.56 2 GLU B N 1
ATOM 1423 C CA . GLU B 1 2 ? -3.32 -32.188 -8.375 1 89.56 2 GLU B CA 1
ATOM 1424 C C . GLU B 1 2 ? -2.348 -31.203 -7.746 1 89.56 2 GLU B C 1
ATOM 1426 O O . GLU B 1 2 ? -1.131 -31.344 -7.875 1 89.56 2 GLU B O 1
ATOM 1431 N N . TYR B 1 3 ? -2.867 -30.094 -7.254 1 94.38 3 TYR B N 1
ATOM 1432 C CA . TYR B 1 3 ? -2.049 -29.094 -6.59 1 94.38 3 TYR B CA 1
ATOM 1433 C C . TYR B 1 3 ? -2.721 -28.594 -5.316 1 94.38 3 TYR B C 1
ATOM 1435 O O . TYR B 1 3 ? -3.895 -28.891 -5.07 1 94.38 3 TYR B O 1
ATOM 1443 N N . LYS B 1 4 ? -1.959 -27.906 -4.516 1 95.38 4 LYS B N 1
ATOM 1444 C CA . LYS B 1 4 ? -2.514 -27.312 -3.305 1 95.38 4 LYS B CA 1
ATOM 1445 C C . LYS B 1 4 ? -2.027 -25.875 -3.127 1 95.38 4 LYS B C 1
ATOM 1447 O O . LYS B 1 4 ? -0.936 -25.531 -3.582 1 95.38 4 LYS B O 1
ATOM 1452 N N . LEU B 1 5 ? -2.857 -25.047 -2.521 1 97.12 5 LEU B N 1
ATOM 1453 C CA . LEU B 1 5 ? -2.461 -23.719 -2.08 1 97.12 5 LEU B CA 1
ATOM 1454 C C . LEU B 1 5 ? -2.018 -23.734 -0.622 1 97.12 5 LEU B C 1
ATOM 1456 O O . LEU B 1 5 ? -2.641 -24.391 0.212 1 97.12 5 LEU B O 1
ATOM 1460 N N . ARG B 1 6 ? -0.967 -23.062 -0.373 1 97.38 6 ARG B N 1
ATOM 1461 C CA . ARG B 1 6 ? -0.508 -22.984 1.01 1 97.38 6 ARG B CA 1
ATOM 1462 C C . ARG B 1 6 ? 0.259 -21.688 1.253 1 97.38 6 ARG B C 1
ATOM 1464 O O . ARG B 1 6 ? 0.729 -21.047 0.307 1 97.38 6 ARG B O 1
ATOM 1471 N N . LYS B 1 7 ? 0.331 -21.328 2.58 1 97.88 7 LYS B N 1
ATOM 1472 C CA . LYS B 1 7 ? 1.182 -20.219 2.963 1 97.88 7 LYS B CA 1
ATOM 1473 C C . LYS B 1 7 ? 2.654 -20.531 2.721 1 97.88 7 LYS B C 1
ATOM 1475 O O . LYS B 1 7 ? 3.111 -21.641 3.01 1 97.88 7 LYS B O 1
ATOM 1480 N N . ALA B 1 8 ? 3.389 -19.609 2.234 1 98.31 8 ALA B N 1
ATOM 1481 C CA . ALA B 1 8 ? 4.82 -19.781 2 1 98.31 8 ALA B CA 1
ATOM 1482 C C . ALA B 1 8 ? 5.574 -19.938 3.316 1 98.31 8 ALA B C 1
ATOM 1484 O O . ALA B 1 8 ? 5.16 -19.406 4.344 1 98.31 8 ALA B O 1
ATOM 1485 N N . GLU B 1 9 ? 6.621 -20.641 3.271 1 97.56 9 GLU B N 1
ATOM 1486 C CA . GLU B 1 9 ? 7.57 -20.844 4.363 1 97.56 9 GLU B CA 1
ATOM 1487 C C . GLU B 1 9 ? 8.977 -20.422 3.959 1 97.56 9 GLU B C 1
ATOM 1489 O O . GLU B 1 9 ? 9.258 -20.219 2.773 1 97.56 9 GLU B O 1
ATOM 1494 N N . PRO B 1 10 ? 9.82 -20.234 4.957 1 97.94 10 PRO B N 1
ATOM 1495 C CA . PRO B 1 10 ? 11.18 -19.797 4.633 1 97.94 10 PRO B CA 1
ATOM 1496 C C . PRO B 1 10 ? 11.836 -20.641 3.549 1 97.94 10 PRO B C 1
ATOM 1498 O O . PRO B 1 10 ? 12.57 -20.125 2.703 1 97.94 10 PRO B O 1
ATOM 1501 N N . ARG B 1 11 ? 11.586 -21.844 3.525 1 96.44 11 ARG B N 1
ATOM 1502 C CA . ARG B 1 11 ? 12.211 -22.75 2.561 1 96.44 11 ARG B CA 1
ATOM 1503 C C . ARG B 1 11 ? 11.766 -22.422 1.14 1 96.44 11 ARG B C 1
ATOM 1505 O O . ARG B 1 11 ? 12.359 -22.891 0.172 1 96.44 11 ARG B O 1
ATOM 1512 N N . ASP B 1 12 ? 10.734 -21.641 0.948 1 97.56 12 ASP B N 1
ATOM 1513 C CA . ASP B 1 12 ? 10.172 -21.344 -0.365 1 97.56 12 ASP B CA 1
ATOM 1514 C C . ASP B 1 12 ? 10.812 -20.109 -0.973 1 97.56 12 ASP B C 1
ATOM 1516 O O . ASP B 1 12 ? 10.516 -19.734 -2.111 1 97.56 12 ASP B O 1
ATOM 1520 N N . VAL B 1 13 ? 11.711 -19.469 -0.293 1 98.12 13 VAL B N 1
ATOM 1521 C CA . VAL B 1 13 ? 12.258 -18.172 -0.685 1 98.12 13 VAL B CA 1
ATOM 1522 C C . VAL B 1 13 ? 12.93 -18.281 -2.051 1 98.12 13 VAL B C 1
ATOM 1524 O O . VAL B 1 13 ? 12.742 -17.422 -2.916 1 98.12 13 VAL B O 1
ATOM 1527 N N . PRO B 1 14 ? 13.703 -19.344 -2.332 1 97.69 14 PRO B N 1
ATOM 1528 C CA . PRO B 1 14 ? 14.281 -19.453 -3.672 1 97.69 14 PRO B CA 1
ATOM 1529 C C . PRO B 1 14 ? 13.227 -19.516 -4.77 1 97.69 14 PRO B C 1
ATOM 1531 O O . PRO B 1 14 ? 13.391 -18.906 -5.828 1 97.69 14 PRO B O 1
ATOM 1534 N N . ASP B 1 15 ? 12.18 -20.203 -4.531 1 97.38 15 ASP B N 1
ATOM 1535 C CA . ASP B 1 15 ? 11.094 -20.281 -5.508 1 97.38 15 ASP B CA 1
ATOM 1536 C C . ASP B 1 15 ? 10.383 -18.938 -5.656 1 97.38 15 ASP B C 1
ATOM 1538 O O . ASP B 1 15 ? 10 -18.562 -6.762 1 97.38 15 ASP B O 1
ATOM 1542 N N . ILE B 1 16 ? 10.172 -18.25 -4.551 1 97.94 16 ILE B N 1
ATOM 1543 C CA . ILE B 1 16 ? 9.555 -16.938 -4.586 1 97.94 16 ILE B CA 1
ATOM 1544 C C . ILE B 1 16 ? 10.391 -16 -5.461 1 97.94 16 ILE B C 1
ATOM 1546 O O . ILE B 1 16 ? 9.859 -15.328 -6.348 1 97.94 16 ILE B O 1
ATOM 1550 N N . LEU B 1 17 ? 11.703 -16.016 -5.234 1 97.69 17 LEU B N 1
ATOM 1551 C CA . LEU B 1 17 ? 12.57 -15.156 -6.027 1 97.69 17 LEU B CA 1
ATOM 1552 C C . LEU B 1 17 ? 12.523 -15.539 -7.504 1 97.69 17 LEU B C 1
ATOM 1554 O O . LEU B 1 17 ? 12.469 -14.664 -8.375 1 97.69 17 LEU B O 1
ATOM 1558 N N . ARG B 1 18 ? 12.57 -16.797 -7.758 1 96.25 18 ARG B N 1
ATOM 1559 C CA . ARG B 1 18 ? 12.477 -17.266 -9.141 1 96.25 18 ARG B CA 1
ATOM 1560 C C . ARG B 1 18 ? 11.211 -16.75 -9.805 1 96.25 18 ARG B C 1
ATOM 1562 O O . ARG B 1 18 ? 11.25 -16.266 -10.938 1 96.25 18 ARG B O 1
ATOM 1569 N N . LEU B 1 19 ? 10.078 -16.844 -9.188 1 96.75 19 LEU B N 1
ATOM 1570 C CA . LEU B 1 19 ? 8.797 -16.422 -9.742 1 96.75 19 LEU B CA 1
ATOM 1571 C C . LEU B 1 19 ? 8.742 -14.914 -9.914 1 96.75 19 LEU B C 1
ATOM 1573 O O . LEU B 1 19 ? 8.188 -14.406 -10.891 1 96.75 19 LEU B O 1
ATOM 1577 N N . VAL B 1 20 ? 9.297 -14.156 -8.93 1 97 20 VAL B N 1
ATOM 1578 C CA . VAL B 1 20 ? 9.406 -12.711 -9.047 1 97 20 VAL B CA 1
ATOM 1579 C C . VAL B 1 20 ? 10.18 -12.352 -10.312 1 97 20 VAL B C 1
ATOM 1581 O O . VAL B 1 20 ? 9.75 -11.492 -11.086 1 97 20 VAL B O 1
ATOM 1584 N N . LYS B 1 21 ? 11.258 -13.031 -10.562 1 95.81 21 LYS B N 1
ATOM 1585 C CA . LYS B 1 21 ? 12.102 -12.758 -11.727 1 95.81 21 LYS B CA 1
ATOM 1586 C C . LYS B 1 21 ? 11.406 -13.18 -13.016 1 95.81 21 LYS B C 1
ATOM 1588 O O . LYS B 1 21 ? 11.531 -12.508 -14.047 1 95.81 21 LYS B O 1
ATOM 1593 N N . GLU B 1 22 ? 10.695 -14.289 -12.992 1 94.31 22 GLU B N 1
ATOM 1594 C CA . GLU B 1 22 ? 9.93 -14.719 -14.156 1 94.31 22 GLU B CA 1
ATOM 1595 C C . GLU B 1 22 ? 8.867 -13.688 -14.523 1 94.31 22 GLU B C 1
ATOM 1597 O O . GLU B 1 22 ? 8.68 -13.383 -15.703 1 94.31 22 GLU B O 1
ATOM 1602 N N . LEU B 1 23 ? 8.211 -13.195 -13.5 1 93.38 23 LEU B N 1
ATOM 1603 C CA . LEU B 1 23 ? 7.215 -12.148 -13.719 1 93.38 23 LEU B CA 1
ATOM 1604 C C . LEU B 1 23 ? 7.855 -10.906 -14.312 1 93.38 23 LEU B C 1
ATOM 1606 O O . LEU B 1 23 ? 7.336 -10.344 -15.281 1 93.38 23 LEU B O 1
ATOM 1610 N N . ALA B 1 24 ? 8.945 -10.484 -13.734 1 90.94 24 ALA B N 1
ATOM 1611 C CA . ALA B 1 24 ? 9.664 -9.312 -14.227 1 90.94 24 ALA B CA 1
ATOM 1612 C C . ALA B 1 24 ? 10.078 -9.5 -15.688 1 90.94 24 ALA B C 1
ATOM 1614 O O . ALA B 1 24 ? 10.023 -8.562 -16.484 1 90.94 24 ALA B O 1
ATOM 1615 N N . LYS B 1 25 ? 10.531 -10.68 -15.992 1 90.12 25 LYS B N 1
ATOM 1616 C CA . LYS B 1 25 ? 10.922 -11 -17.359 1 90.12 25 LYS B CA 1
ATOM 1617 C C . LYS B 1 25 ? 9.734 -10.891 -18.312 1 90.12 25 LYS B C 1
ATOM 1619 O O . LYS B 1 25 ? 9.875 -10.383 -19.438 1 90.12 25 LYS B O 1
ATOM 1624 N N . TYR B 1 26 ? 8.633 -11.391 -17.828 1 84.31 26 TYR B N 1
ATOM 1625 C CA . TYR B 1 26 ? 7.398 -11.289 -18.594 1 84.31 26 TYR B CA 1
ATOM 1626 C C . TYR B 1 26 ? 7.066 -9.836 -18.922 1 84.31 26 TYR B C 1
ATOM 1628 O O . TYR B 1 26 ? 6.508 -9.531 -19.969 1 84.31 26 TYR B O 1
ATOM 1636 N N . GLU B 1 27 ? 7.473 -8.883 -18.062 1 81 27 GLU B N 1
ATOM 1637 C CA . GLU B 1 27 ? 7.207 -7.457 -18.203 1 81 27 GLU B CA 1
ATOM 1638 C C . GLU B 1 27 ? 8.406 -6.73 -18.812 1 81 27 GLU B C 1
ATOM 1640 O O . GLU B 1 27 ? 8.445 -5.5 -18.844 1 81 27 GLU B O 1
ATOM 1645 N N . ASP B 1 28 ? 9.445 -7.461 -19.281 1 83 28 ASP B N 1
ATOM 1646 C CA . ASP B 1 28 ? 10.68 -6.957 -19.891 1 83 28 ASP B CA 1
ATOM 1647 C C . ASP B 1 28 ? 11.445 -6.074 -18.906 1 83 28 ASP B C 1
ATOM 1649 O O . ASP B 1 28 ? 11.992 -5.039 -19.281 1 83 28 ASP B O 1
ATOM 1653 N N . MET B 1 29 ? 11.375 -6.535 -17.562 1 81.44 29 MET B N 1
ATOM 1654 C CA . MET B 1 29 ? 12.008 -5.727 -16.516 1 81.44 29 MET B CA 1
ATOM 1655 C C . MET B 1 29 ? 12.852 -6.598 -15.586 1 81.44 29 MET B C 1
ATOM 1657 O O . MET B 1 29 ? 13.039 -6.266 -14.414 1 81.44 29 MET B O 1
ATOM 1661 N N . GLU B 1 30 ? 13.32 -7.734 -16.062 1 83.12 30 GLU B N 1
ATOM 1662 C CA . GLU B 1 30 ? 14.016 -8.695 -15.203 1 83.12 30 GLU B CA 1
ATOM 1663 C C . GLU B 1 30 ? 15.258 -8.078 -14.57 1 83.12 30 GLU B C 1
ATOM 1665 O O . GLU B 1 30 ? 15.578 -8.367 -13.414 1 83.12 30 GLU B O 1
ATOM 1670 N N . ASN B 1 31 ? 15.891 -7.195 -15.234 1 85.94 31 ASN B N 1
ATOM 1671 C CA . ASN B 1 31 ? 17.141 -6.613 -14.766 1 85.94 31 ASN B CA 1
ATOM 1672 C C . ASN B 1 31 ? 16.891 -5.582 -13.664 1 85.94 31 ASN B C 1
ATOM 1674 O O . ASN B 1 31 ? 17.844 -5.113 -13.023 1 85.94 31 ASN B O 1
ATOM 1678 N N . GLN B 1 32 ? 15.688 -5.34 -13.344 1 86.44 32 GLN B N 1
ATOM 1679 C CA . GLN B 1 32 ? 15.359 -4.344 -12.328 1 86.44 32 GLN B CA 1
ATOM 1680 C C . GLN B 1 32 ? 15.195 -4.984 -10.953 1 86.44 32 GLN B C 1
ATOM 1682 O O . GLN B 1 32 ? 15.117 -4.285 -9.945 1 86.44 32 GLN B O 1
ATOM 1687 N N . VAL B 1 33 ? 15.195 -6.324 -10.945 1 93.12 33 VAL B N 1
ATOM 1688 C CA . VAL B 1 33 ? 15.062 -7.016 -9.664 1 93.12 33 VAL B CA 1
ATOM 1689 C C . VAL B 1 33 ? 16.391 -7 -8.922 1 93.12 33 VAL B C 1
ATOM 1691 O O . VAL B 1 33 ? 17.344 -7.66 -9.344 1 93.12 33 VAL B O 1
ATOM 1694 N N . ARG B 1 34 ? 16.438 -6.344 -7.824 1 93.38 34 ARG B N 1
ATOM 1695 C CA . ARG B 1 34 ? 17.688 -6.137 -7.109 1 93.38 34 ARG B CA 1
ATOM 1696 C C . ARG B 1 34 ? 17.734 -6.953 -5.82 1 93.38 34 ARG B C 1
ATOM 1698 O O . ARG B 1 34 ? 18.797 -7.176 -5.254 1 93.38 34 ARG B O 1
ATOM 1705 N N . LEU B 1 35 ? 16.641 -7.457 -5.359 1 94.81 35 LEU B N 1
ATOM 1706 C CA . LEU B 1 35 ? 16.578 -8.141 -4.074 1 94.81 35 LEU B CA 1
ATOM 1707 C C . LEU B 1 35 ? 17.203 -9.539 -4.18 1 94.81 35 LEU B C 1
ATOM 1709 O O . LEU B 1 35 ? 17.078 -10.195 -5.215 1 94.81 35 LEU B O 1
ATOM 1713 N N . THR B 1 36 ? 17.781 -9.93 -3.084 1 96.38 36 THR B N 1
ATOM 1714 C CA . THR B 1 36 ? 18.359 -11.258 -2.947 1 96.38 36 THR B CA 1
ATOM 1715 C C . THR B 1 36 ? 17.438 -12.172 -2.145 1 96.38 36 THR B C 1
ATOM 1717 O O . THR B 1 36 ? 16.453 -11.711 -1.568 1 96.38 36 THR B O 1
ATOM 1720 N N . GLU B 1 37 ? 17.766 -13.445 -2.146 1 97.81 37 GLU B N 1
ATOM 1721 C CA . GLU B 1 37 ? 17.047 -14.391 -1.304 1 97.81 37 GLU B CA 1
ATOM 1722 C C . GLU B 1 37 ? 17.109 -13.977 0.165 1 97.81 37 GLU B C 1
ATOM 1724 O O . GLU B 1 37 ? 16.125 -14.117 0.895 1 97.81 37 GLU B O 1
ATOM 1729 N N . GLN B 1 38 ? 18.266 -13.469 0.543 1 97.38 38 GLN B N 1
ATOM 1730 C CA . GLN B 1 38 ? 18.438 -13.055 1.933 1 97.38 38 GLN B CA 1
ATOM 1731 C C . GLN B 1 38 ? 17.516 -11.898 2.285 1 97.38 38 GLN B C 1
ATOM 1733 O O . GLN B 1 38 ? 16.922 -11.875 3.373 1 97.38 38 GLN B O 1
ATOM 1738 N N . ASP B 1 39 ? 17.406 -10.938 1.426 1 96.5 39 ASP B N 1
ATOM 1739 C CA . ASP B 1 39 ? 16.484 -9.828 1.637 1 96.5 39 ASP B CA 1
ATOM 1740 C C . ASP B 1 39 ? 15.047 -10.336 1.814 1 96.5 39 ASP B C 1
ATOM 1742 O O . ASP B 1 39 ? 14.359 -9.938 2.756 1 96.5 39 ASP B O 1
ATOM 1746 N N . LEU B 1 40 ? 14.648 -11.234 0.899 1 97.94 40 LEU B N 1
ATOM 1747 C CA . LEU B 1 40 ? 13.289 -11.773 0.927 1 97.94 40 LEU B CA 1
ATOM 1748 C C . LEU B 1 40 ? 13.047 -12.57 2.203 1 97.94 40 LEU B C 1
ATOM 1750 O O . LEU B 1 40 ? 11.961 -12.5 2.789 1 97.94 40 LEU B O 1
ATOM 1754 N N . LEU B 1 41 ? 14.023 -13.312 2.562 1 98.06 41 LEU B N 1
ATOM 1755 C CA . LEU B 1 41 ? 13.914 -14.109 3.779 1 98.06 41 LEU B CA 1
ATOM 1756 C C . LEU B 1 41 ? 13.711 -13.219 4.996 1 98.06 41 LEU B C 1
ATOM 1758 O O . LEU B 1 41 ? 12.773 -13.43 5.773 1 98.06 41 LEU B O 1
ATOM 1762 N N . GLU B 1 42 ? 14.508 -12.219 5.176 1 96.25 42 GLU B N 1
ATOM 1763 C CA . GLU B 1 42 ? 14.461 -11.328 6.328 1 96.25 42 GLU B CA 1
ATOM 1764 C C . GLU B 1 42 ? 13.172 -10.508 6.344 1 96.25 42 GLU B C 1
ATOM 1766 O O . GLU B 1 42 ? 12.562 -10.32 7.398 1 96.25 42 GLU B O 1
ATOM 1771 N N . ASP B 1 43 ? 12.758 -10.094 5.18 1 96.56 43 ASP B N 1
ATOM 1772 C CA . ASP B 1 43 ? 11.625 -9.18 5.09 1 96.56 43 ASP B CA 1
ATOM 1773 C C . ASP B 1 43 ? 10.305 -9.938 5.176 1 96.56 43 ASP B C 1
ATOM 1775 O O . ASP B 1 43 ? 9.289 -9.375 5.59 1 96.56 43 ASP B O 1
ATOM 1779 N N . GLY B 1 44 ? 10.32 -11.148 4.809 1 97.56 44 GLY B N 1
ATOM 1780 C CA . GLY B 1 44 ? 9.055 -11.867 4.711 1 97.56 44 GLY B CA 1
ATOM 1781 C C . GLY B 1 44 ? 8.852 -12.875 5.824 1 97.56 44 GLY B C 1
ATOM 1782 O O . GLY B 1 44 ? 7.727 -13.305 6.09 1 97.56 44 GLY B O 1
ATOM 1783 N N . PHE B 1 45 ? 9.914 -13.258 6.52 1 97.44 45 PHE B N 1
ATOM 1784 C CA . PHE B 1 45 ? 9.789 -14.359 7.457 1 97.44 45 PHE B CA 1
ATOM 1785 C C . PHE B 1 45 ? 10.477 -14.031 8.781 1 97.44 45 PHE B C 1
ATOM 1787 O O . PHE B 1 45 ? 10.82 -14.938 9.547 1 97.44 45 PHE B O 1
ATOM 1794 N N . GLY B 1 46 ? 10.734 -12.797 9.055 1 92.06 46 GLY B N 1
ATOM 1795 C CA . GLY B 1 46 ? 11.188 -12.344 10.359 1 92.06 46 GLY B CA 1
ATOM 1796 C C . GLY B 1 46 ? 10.055 -12.125 11.344 1 92.06 46 GLY B C 1
ATOM 1797 O O . GLY B 1 46 ? 8.93 -12.57 11.117 1 92.06 46 GLY B O 1
ATOM 1798 N N . ASP B 1 47 ? 10.25 -11.383 12.43 1 89.19 47 ASP B N 1
ATOM 1799 C CA . ASP B 1 47 ? 9.281 -11.164 13.5 1 89.19 47 ASP B CA 1
ATOM 1800 C C . ASP B 1 47 ? 8.102 -10.328 13.008 1 89.19 47 ASP B C 1
ATOM 1802 O O . ASP B 1 47 ? 6.961 -10.562 13.398 1 89.19 47 ASP B O 1
ATOM 1806 N N . THR B 1 48 ? 8.398 -9.375 12.164 1 89.62 48 THR B N 1
ATOM 1807 C CA . THR B 1 48 ? 7.387 -8.516 11.555 1 89.62 48 THR B CA 1
ATOM 1808 C C . THR B 1 48 ? 7.469 -8.57 10.031 1 89.62 48 THR B C 1
ATOM 1810 O O . THR B 1 48 ? 8.188 -7.781 9.414 1 89.62 48 THR B O 1
ATOM 1813 N N . PRO B 1 49 ? 6.777 -9.523 9.508 1 95.5 49 PRO B N 1
ATOM 1814 C CA . PRO B 1 49 ? 6.883 -9.68 8.055 1 95.5 49 PRO B CA 1
ATOM 1815 C C . PRO B 1 49 ? 6.281 -8.508 7.285 1 95.5 49 PRO B C 1
ATOM 1817 O O . PRO B 1 49 ? 5.211 -8.008 7.648 1 95.5 49 PRO B O 1
ATOM 1820 N N . PHE B 1 50 ? 6.945 -8.133 6.23 1 96.44 50 PHE B N 1
ATOM 1821 C CA . PHE B 1 50 ? 6.48 -7.027 5.402 1 96.44 50 PHE B CA 1
ATOM 1822 C C . PHE B 1 50 ? 5.617 -7.535 4.254 1 96.44 50 PHE B C 1
ATOM 1824 O O . PHE B 1 50 ? 4.918 -6.754 3.604 1 96.44 50 PHE B O 1
ATOM 1831 N N . TYR B 1 51 ? 5.746 -8.812 4.035 1 98.25 51 TYR B N 1
ATOM 1832 C CA . TYR B 1 51 ? 4.887 -9.414 3.021 1 98.25 51 TYR B CA 1
ATOM 1833 C C . TYR B 1 51 ? 4.52 -10.844 3.406 1 98.25 51 TYR B C 1
ATOM 1835 O O . TYR B 1 51 ? 5.145 -11.438 4.289 1 98.25 51 TYR B O 1
ATOM 1843 N N . HIS B 1 52 ? 3.459 -11.297 2.791 1 98.25 52 HIS B N 1
ATOM 1844 C CA . HIS B 1 52 ? 3.031 -12.688 2.834 1 98.25 52 HIS B CA 1
ATOM 1845 C C . HIS B 1 52 ? 2.914 -13.273 1.43 1 98.25 52 HIS B C 1
ATOM 1847 O O . HIS B 1 52 ? 2.793 -12.531 0.453 1 98.25 52 HIS B O 1
ATOM 1853 N N . CYS B 1 53 ? 2.986 -14.602 1.354 1 98.44 53 CYS B N 1
ATOM 1854 C CA . CYS B 1 53 ? 2.857 -15.242 0.053 1 98.44 53 CYS B CA 1
ATOM 1855 C C . CYS B 1 53 ? 1.997 -16.5 0.151 1 98.44 53 CYS B C 1
ATOM 1857 O O . CYS B 1 53 ? 2.125 -17.266 1.102 1 98.44 53 CYS B O 1
ATOM 1859 N N . VAL B 1 54 ? 1.106 -16.609 -0.786 1 98.44 54 VAL B N 1
ATOM 1860 C CA . VAL B 1 54 ? 0.427 -17.859 -1.068 1 98.44 54 VAL B CA 1
ATOM 1861 C C . VAL B 1 54 ? 1.104 -18.562 -2.246 1 98.44 54 VAL B C 1
ATOM 1863 O O . VAL B 1 54 ? 1.367 -17.938 -3.277 1 98.44 54 VAL B O 1
ATOM 1866 N N . ILE B 1 55 ? 1.362 -19.797 -2.09 1 97.31 55 ILE B N 1
ATOM 1867 C CA . ILE B 1 55 ? 2.062 -20.578 -3.105 1 97.31 55 ILE B CA 1
ATOM 1868 C C . ILE B 1 55 ? 1.148 -21.672 -3.633 1 97.31 55 ILE B C 1
ATOM 1870 O O . ILE B 1 55 ? 0.428 -22.312 -2.863 1 97.31 55 ILE B O 1
ATOM 1874 N N . ALA B 1 56 ? 1.153 -21.906 -4.949 1 97.81 56 ALA B N 1
ATOM 1875 C CA . ALA B 1 56 ? 0.56 -23.078 -5.582 1 97.81 56 ALA B CA 1
ATOM 1876 C C . ALA B 1 56 ? 1.611 -24.156 -5.832 1 97.81 56 ALA B C 1
ATOM 1878 O O . ALA B 1 56 ? 2.535 -23.953 -6.625 1 97.81 56 ALA B O 1
ATOM 1879 N N . GLU B 1 57 ? 1.428 -25.219 -5.168 1 96.38 57 GLU B N 1
ATOM 1880 C CA . GLU B 1 57 ? 2.42 -26.281 -5.223 1 96.38 57 GLU B CA 1
ATOM 1881 C C . GLU B 1 57 ? 1.838 -27.547 -5.852 1 96.38 57 GLU B C 1
ATOM 1883 O O . GLU B 1 57 ? 0.753 -28 -5.469 1 96.38 57 GLU B O 1
ATOM 1888 N N . LEU B 1 58 ? 2.568 -28.094 -6.855 1 92.75 58 LEU B N 1
ATOM 1889 C CA . LEU B 1 58 ? 2.178 -29.359 -7.477 1 92.75 58 LEU B CA 1
ATOM 1890 C C . LEU B 1 58 ? 2.391 -30.531 -6.52 1 92.75 58 LEU B C 1
ATOM 1892 O O . LEU B 1 58 ? 3.422 -30.609 -5.848 1 92.75 58 LEU B O 1
ATOM 1896 N N . LYS B 1 59 ? 1.434 -31.359 -6.383 1 88.19 59 LYS B N 1
ATOM 1897 C CA . LYS B 1 59 ? 1.6 -32.594 -5.59 1 88.19 59 LYS B CA 1
ATOM 1898 C C . LYS B 1 59 ? 2.5 -33.594 -6.305 1 88.19 59 LYS B C 1
ATOM 1900 O O . LYS B 1 59 ? 2.264 -33.906 -7.465 1 88.19 59 LYS B O 1
ATOM 1905 N N . PRO B 1 60 ? 3.488 -33.906 -5.504 1 82.38 60 PRO B N 1
ATOM 1906 C CA . PRO B 1 60 ? 4.355 -34.875 -6.172 1 82.38 60 PRO B CA 1
ATOM 1907 C C . PRO B 1 60 ? 3.66 -36.219 -6.422 1 82.38 60 PRO B C 1
ATOM 1909 O O . PRO B 1 60 ? 2.834 -36.625 -5.613 1 82.38 60 PRO B O 1
ATOM 1912 N N . GLN B 1 61 ? 3.82 -36.781 -7.602 1 76.44 61 GLN B N 1
ATOM 1913 C CA . GLN B 1 61 ? 3.301 -38.094 -7.891 1 76.44 61 GLN B CA 1
ATOM 1914 C C . GLN B 1 61 ? 4.086 -39.188 -7.137 1 76.44 61 GLN B C 1
ATOM 1916 O O . GLN B 1 61 ? 3.52 -40.188 -6.707 1 76.44 61 GLN B O 1
ATOM 1921 N N . ASP B 1 62 ? 5.34 -38.875 -6.984 1 78.75 62 ASP B N 1
ATOM 1922 C CA . ASP B 1 62 ? 6.227 -39.781 -6.258 1 78.75 62 ASP B CA 1
ATOM 1923 C C . ASP B 1 62 ? 7.059 -39 -5.227 1 78.75 62 ASP B C 1
ATOM 1925 O O . ASP B 1 62 ? 7.398 -37.844 -5.438 1 78.75 62 ASP B O 1
ATOM 1929 N N . ALA B 1 63 ? 7.242 -39.562 -3.98 1 73.12 63 ALA B N 1
ATOM 1930 C CA . ALA B 1 63 ? 7.973 -38.938 -2.883 1 73.12 63 ALA B CA 1
ATOM 1931 C C . ALA B 1 63 ? 9.336 -38.438 -3.344 1 73.12 63 ALA B C 1
ATOM 1933 O O . ALA B 1 63 ? 9.914 -37.531 -2.742 1 73.12 63 ALA B O 1
ATOM 1934 N N . SER B 1 64 ? 9.797 -38.969 -4.473 1 76 64 SER B N 1
ATOM 1935 C CA . SER B 1 64 ? 11.141 -38.656 -4.938 1 76 64 SER B CA 1
ATOM 1936 C C . SER B 1 64 ? 11.133 -37.406 -5.832 1 76 64 SER B C 1
ATOM 1938 O O . SER B 1 64 ? 12.188 -36.844 -6.148 1 76 64 SER B O 1
ATOM 1940 N N . GLU B 1 65 ? 9.961 -37 -6.168 1 77.5 65 GLU B N 1
ATOM 1941 C CA . GLU B 1 65 ? 9.867 -35.875 -7.098 1 77.5 65 GLU B CA 1
ATOM 1942 C C . GLU B 1 65 ? 10.016 -34.562 -6.367 1 77.5 65 GLU B C 1
ATOM 1944 O O . GLU B 1 65 ? 9.578 -34.406 -5.223 1 77.5 65 GLU B O 1
ATOM 1949 N N . ASP B 1 66 ? 10.758 -33.719 -6.984 1 78.62 66 ASP B N 1
ATOM 1950 C CA . ASP B 1 66 ? 10.945 -32.406 -6.426 1 78.62 66 ASP B CA 1
ATOM 1951 C C . ASP B 1 66 ? 9.625 -31.625 -6.375 1 78.62 66 ASP B C 1
ATOM 1953 O O . ASP B 1 66 ? 8.766 -31.797 -7.238 1 78.62 66 ASP B O 1
ATOM 1957 N N . VAL B 1 67 ? 9.445 -30.953 -5.297 1 81.75 67 VAL B N 1
ATOM 1958 C CA . VAL B 1 67 ? 8.297 -30.047 -5.16 1 81.75 67 VAL B CA 1
ATOM 1959 C C . VAL B 1 67 ? 8.375 -28.953 -6.219 1 81.75 67 VAL B C 1
ATOM 1961 O O . VAL B 1 67 ? 9.438 -28.344 -6.414 1 81.75 67 VAL B O 1
ATOM 1964 N N . LYS B 1 68 ? 7.281 -28.891 -6.922 1 90.69 68 LYS B N 1
ATOM 1965 C CA . LYS B 1 68 ? 7.246 -27.859 -7.957 1 90.69 68 LYS B CA 1
ATOM 1966 C C . LYS B 1 68 ? 6.27 -26.75 -7.586 1 90.69 68 LYS B C 1
ATOM 1968 O O . LYS B 1 68 ? 5.102 -27.016 -7.281 1 90.69 68 LYS B O 1
ATOM 1973 N N . VAL B 1 69 ? 6.789 -25.547 -7.535 1 94.81 69 VAL B N 1
ATOM 1974 C CA . VAL B 1 69 ? 5.957 -24.375 -7.297 1 94.81 69 VAL B CA 1
ATOM 1975 C C . VAL B 1 69 ? 5.523 -23.766 -8.633 1 94.81 69 VAL B C 1
ATOM 1977 O O . VAL B 1 69 ? 6.363 -23.359 -9.438 1 94.81 69 VAL B O 1
ATOM 1980 N N . MET B 1 70 ? 4.227 -23.688 -8.883 1 96.06 70 MET B N 1
ATOM 1981 C CA . MET B 1 70 ? 3.664 -23.328 -10.18 1 96.06 70 MET B CA 1
ATOM 1982 C C . MET B 1 70 ? 3.344 -21.828 -10.234 1 96.06 70 MET B C 1
ATOM 1984 O O . MET B 1 70 ? 3.154 -21.266 -11.312 1 96.06 70 MET B O 1
ATOM 1988 N N . GLY B 1 71 ? 3.195 -21.188 -9.109 1 97.5 71 GLY B N 1
ATOM 1989 C CA . GLY B 1 71 ? 2.791 -19.797 -9.031 1 97.5 71 GLY B CA 1
ATOM 1990 C C . GLY B 1 71 ? 2.676 -19.297 -7.605 1 97.5 71 GLY B C 1
ATOM 1991 O O . GLY B 1 71 ? 2.846 -20.062 -6.652 1 97.5 71 GLY B O 1
ATOM 1992 N N . PHE B 1 72 ? 2.434 -17.984 -7.539 1 98.44 72 PHE B N 1
ATOM 1993 C CA . PHE B 1 72 ? 2.334 -17.391 -6.211 1 98.44 72 PHE B CA 1
ATOM 1994 C C . PHE B 1 72 ? 1.55 -16.094 -6.258 1 98.44 72 PHE B C 1
ATOM 1996 O O . PHE B 1 72 ? 1.301 -15.547 -7.336 1 98.44 72 PHE B O 1
ATOM 2003 N N . ALA B 1 73 ? 1.143 -15.688 -5.141 1 98.69 73 ALA B N 1
ATOM 2004 C CA . ALA B 1 73 ? 0.619 -14.352 -4.887 1 98.69 73 ALA B CA 1
ATOM 2005 C C . ALA B 1 73 ? 1.259 -13.734 -3.646 1 98.69 73 ALA B C 1
ATOM 2007 O O . ALA B 1 73 ? 1.211 -14.32 -2.562 1 98.69 73 ALA B O 1
ATOM 2008 N N . MET B 1 74 ? 1.921 -12.672 -3.832 1 98.75 74 MET B N 1
ATOM 2009 C CA . MET B 1 74 ? 2.484 -11.898 -2.727 1 98.75 74 MET B CA 1
ATOM 2010 C C . MET B 1 74 ? 1.546 -10.766 -2.318 1 98.75 74 MET B C 1
ATOM 2012 O O . MET B 1 74 ? 1.052 -10.031 -3.17 1 98.75 74 MET B O 1
ATOM 2016 N N . TYR B 1 75 ? 1.303 -10.648 -0.978 1 98.81 75 TYR B N 1
ATOM 2017 C CA . TYR B 1 75 ? 0.365 -9.633 -0.515 1 98.81 75 TYR B CA 1
ATOM 2018 C C . TYR B 1 75 ? 0.781 -9.086 0.846 1 98.81 75 TYR B C 1
ATOM 2020 O O . TYR B 1 75 ? 1.633 -9.664 1.521 1 98.81 75 TYR B O 1
ATOM 2028 N N . TYR B 1 76 ? 0.249 -7.984 1.224 1 98.38 76 TYR B N 1
ATOM 2029 C CA . TYR B 1 76 ? 0.34 -7.375 2.547 1 98.38 76 TYR B CA 1
ATOM 2030 C C . TYR B 1 76 ? -0.885 -6.516 2.836 1 98.38 76 TYR B C 1
ATOM 2032 O O . TYR B 1 76 ? -1.793 -6.418 2.008 1 98.38 76 TYR B O 1
ATOM 2040 N N . PHE B 1 77 ? -0.945 -5.973 4.012 1 97.44 77 PHE B N 1
ATOM 2041 C CA . PHE B 1 77 ? -2.107 -5.18 4.398 1 97.44 77 PHE B CA 1
ATOM 2042 C C . PHE B 1 77 ? -1.778 -3.693 4.379 1 97.44 77 PHE B C 1
ATOM 2044 O O . PHE B 1 77 ? -0.687 -3.287 4.785 1 97.44 77 PHE B O 1
ATOM 2051 N N . THR B 1 78 ? -2.668 -2.941 3.861 1 98 78 THR B N 1
ATOM 2052 C CA . THR B 1 78 ? -2.59 -1.485 3.844 1 98 78 THR B CA 1
ATOM 2053 C C . THR B 1 78 ? -3.789 -0.871 4.559 1 98 78 THR B C 1
ATOM 2055 O O . THR B 1 78 ? -4.609 -1.589 5.133 1 98 78 THR B O 1
ATOM 2058 N N . TYR B 1 79 ? -3.812 0.463 4.543 1 98.12 79 TYR B N 1
ATOM 2059 C CA . TYR B 1 79 ? -4.855 1.119 5.328 1 98.12 79 TYR B CA 1
ATOM 2060 C C . TYR B 1 79 ? -5.418 2.322 4.582 1 98.12 79 TYR B C 1
ATOM 2062 O O . TYR B 1 79 ? -4.672 3.094 3.979 1 98.12 79 TYR B O 1
ATOM 2070 N N . ASP B 1 80 ? -6.668 2.426 4.559 1 96.38 80 ASP B N 1
ATOM 2071 C CA . ASP B 1 80 ? -7.453 3.559 4.078 1 96.38 80 ASP B CA 1
ATOM 2072 C C . ASP B 1 80 ? -8.25 4.195 5.215 1 96.38 80 ASP B C 1
ATOM 2074 O O . ASP B 1 80 ? -9.164 3.572 5.762 1 96.38 80 ASP B O 1
ATOM 2078 N N . PRO B 1 81 ? -7.914 5.41 5.578 1 95.62 81 PRO B N 1
ATOM 2079 C CA . PRO B 1 81 ? -8.562 5.988 6.758 1 95.62 81 PRO B CA 1
ATOM 2080 C C . PRO B 1 81 ? -10.039 6.293 6.535 1 95.62 81 PRO B C 1
ATOM 2082 O O . PRO B 1 81 ? -10.719 6.77 7.445 1 95.62 81 PRO B O 1
ATOM 2085 N N . TRP B 1 82 ? -10.547 6.047 5.348 1 94 82 TRP B N 1
ATOM 2086 C CA . TRP B 1 82 ? -11.969 6.203 5.074 1 94 82 TRP B CA 1
ATOM 2087 C C . TRP B 1 82 ? -12.719 4.902 5.332 1 94 82 TRP B C 1
ATOM 2089 O O . T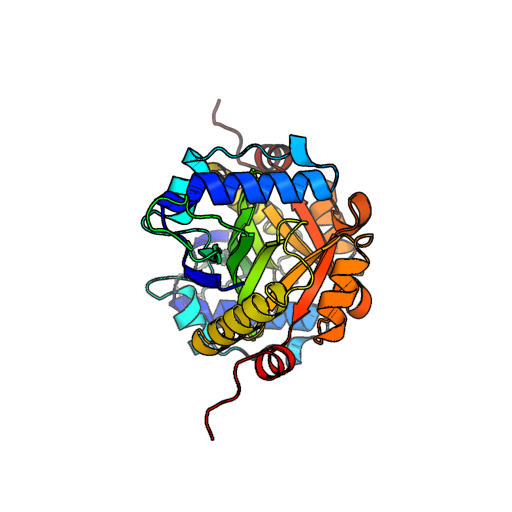RP B 1 82 ? -13.852 4.918 5.82 1 94 82 TRP B O 1
ATOM 2099 N N . VAL B 1 83 ? -12.055 3.766 5 1 94.94 83 VAL B N 1
ATOM 2100 C CA . VAL B 1 83 ? -12.82 2.521 4.988 1 94.94 83 VAL B CA 1
ATOM 2101 C C . VAL B 1 83 ? -12.062 1.445 5.77 1 94.94 83 VAL B C 1
ATOM 2103 O O . VAL B 1 83 ? -12.594 0.359 6.012 1 94.94 83 VAL B O 1
ATOM 2106 N N . GLY B 1 84 ? -10.805 1.725 6.137 1 96.31 84 GLY B N 1
ATOM 2107 C CA . GLY B 1 84 ? -10.086 0.817 7.02 1 96.31 84 GLY B CA 1
ATOM 2108 C C . GLY B 1 84 ? -9.078 -0.054 6.289 1 96.31 84 GLY B C 1
ATOM 2109 O O . GLY B 1 84 ? -8.531 0.348 5.262 1 96.31 84 GLY B O 1
ATOM 2110 N N . LYS B 1 85 ? -8.883 -1.246 6.836 1 96.81 85 LYS B N 1
ATOM 2111 C CA . LYS B 1 85 ? -7.863 -2.189 6.387 1 96.81 85 LYS B CA 1
ATOM 2112 C C . LYS B 1 85 ? -8.172 -2.717 4.992 1 96.81 85 LYS B C 1
ATOM 2114 O O . LYS B 1 85 ? -9.328 -3.023 4.68 1 96.81 85 LYS B O 1
ATOM 2119 N N . GLN B 1 86 ? -7.148 -2.797 4.145 1 98 86 GLN B N 1
ATOM 2120 C CA . GLN B 1 86 ? -7.254 -3.365 2.805 1 98 86 GLN B CA 1
ATOM 2121 C C . GLN B 1 86 ? -6.141 -4.379 2.547 1 98 86 GLN B C 1
ATOM 2123 O O . GLN B 1 86 ? -5.062 -4.285 3.135 1 98 86 GLN B O 1
ATOM 2128 N N . LEU B 1 87 ? -6.457 -5.391 1.752 1 98.62 87 LEU B N 1
ATOM 2129 C CA . LEU B 1 87 ? -5.43 -6.293 1.246 1 98.62 87 LEU B CA 1
ATOM 2130 C C . LEU B 1 87 ? -4.805 -5.746 -0.033 1 98.62 87 LEU B C 1
ATOM 2132 O O . LEU B 1 87 ? -5.52 -5.27 -0.92 1 98.62 87 LEU B O 1
ATOM 2136 N N . TYR B 1 88 ? -3.49 -5.684 -0.056 1 98.88 88 TYR B N 1
ATOM 2137 C CA . TYR B 1 88 ? -2.793 -5.234 -1.256 1 98.88 88 TYR B CA 1
ATOM 2138 C C . TYR B 1 88 ? -2.123 -6.406 -1.967 1 98.88 88 TYR B C 1
ATOM 2140 O O . TYR B 1 88 ? -1.242 -7.059 -1.404 1 98.88 88 TYR B O 1
ATOM 2148 N N . LEU B 1 89 ? -2.535 -6.707 -3.154 1 98.75 89 LEU B N 1
ATOM 2149 C CA . LEU B 1 89 ? -1.933 -7.742 -3.986 1 98.75 89 LEU B CA 1
ATOM 2150 C C . LEU B 1 89 ? -0.759 -7.184 -4.785 1 98.75 89 LEU B C 1
ATOM 2152 O O . LEU B 1 89 ? -0.957 -6.465 -5.77 1 98.75 89 LEU B O 1
ATOM 2156 N N . GLU B 1 90 ? 0.444 -7.488 -4.48 1 98.12 90 GLU B N 1
ATOM 2157 C CA . GLU B 1 90 ? 1.659 -6.914 -5.051 1 98.12 90 GLU B CA 1
ATOM 2158 C C . GLU B 1 90 ? 2.092 -7.668 -6.305 1 98.12 90 GLU B C 1
ATOM 2160 O O . GLU B 1 90 ? 2.254 -7.07 -7.371 1 98.12 90 GLU B O 1
ATOM 2165 N N . ASP B 1 91 ? 2.318 -8.945 -6.137 1 97.25 91 ASP B N 1
ATOM 2166 C CA . ASP B 1 91 ? 2.688 -9.82 -7.25 1 97.25 91 ASP B CA 1
ATOM 2167 C C . ASP B 1 91 ? 1.744 -11.016 -7.348 1 97.25 91 ASP B C 1
ATOM 2169 O O . ASP B 1 91 ? 1.351 -11.586 -6.328 1 97.25 91 ASP B O 1
ATOM 2173 N N . PHE B 1 92 ? 1.379 -11.32 -8.5 1 97.44 92 PHE B N 1
ATOM 2174 C CA . PHE B 1 92 ? 0.528 -12.461 -8.828 1 97.44 92 PHE B CA 1
ATOM 2175 C C . PHE B 1 92 ? 0.953 -13.086 -10.148 1 97.44 92 PHE B C 1
ATOM 2177 O O . PHE B 1 92 ? 0.777 -12.484 -11.211 1 97.44 92 PHE B O 1
ATOM 2184 N N . TYR B 1 93 ? 1.488 -14.305 -10.008 1 96.75 93 TYR B N 1
ATOM 2185 C CA . TYR B 1 93 ? 2.084 -14.883 -11.211 1 96.75 93 TYR B CA 1
ATOM 2186 C C . TYR B 1 93 ? 1.966 -16.406 -11.195 1 96.75 93 TYR B C 1
ATOM 2188 O O . TYR B 1 93 ? 2.168 -17.047 -10.156 1 96.75 93 TYR B O 1
ATOM 2196 N N . ILE B 1 94 ? 1.576 -16.938 -12.312 1 95.94 94 ILE B N 1
ATOM 2197 C CA . ILE B 1 94 ? 1.585 -18.359 -12.586 1 95.94 94 ILE B CA 1
ATOM 2198 C C . ILE B 1 94 ? 2.533 -18.672 -13.742 1 95.94 94 ILE B C 1
ATOM 2200 O O . ILE B 1 94 ? 2.467 -18.016 -14.789 1 95.94 94 ILE B O 1
ATOM 2204 N N . THR B 1 95 ? 3.438 -19.594 -13.477 1 95.5 95 THR B N 1
ATOM 2205 C CA . THR B 1 95 ? 4.324 -20.016 -14.562 1 95.5 95 THR B CA 1
ATOM 2206 C C . THR B 1 95 ? 3.531 -20.328 -15.82 1 95.5 95 THR B C 1
ATOM 2208 O O . THR B 1 95 ? 2.469 -20.953 -15.758 1 95.5 95 THR B O 1
ATOM 2211 N N . GLN B 1 96 ? 4.055 -19.953 -16.953 1 92.69 96 GLN B N 1
ATOM 2212 C CA . GLN B 1 96 ? 3.342 -19.969 -18.234 1 92.69 96 GLN B CA 1
ATOM 2213 C C . GLN B 1 96 ? 2.773 -21.359 -18.531 1 92.69 96 GLN B C 1
ATOM 2215 O O . GLN B 1 96 ? 1.623 -21.484 -18.953 1 92.69 96 GLN B O 1
ATOM 2220 N N . GLU B 1 97 ? 3.508 -22.406 -18.266 1 92.5 97 GLU B N 1
ATOM 2221 C CA . GLU B 1 97 ? 3.139 -23.766 -18.625 1 92.5 97 GLU B CA 1
ATOM 2222 C C . GLU B 1 97 ? 1.921 -24.234 -17.828 1 92.5 97 GLU B C 1
ATOM 2224 O O . GLU B 1 97 ? 1.268 -25.219 -18.203 1 92.5 97 GLU B O 1
ATOM 2229 N N . TYR B 1 98 ? 1.597 -23.547 -16.781 1 93.94 98 TYR B N 1
ATOM 2230 C CA . TYR B 1 98 ? 0.525 -24.016 -15.914 1 93.94 98 TYR B CA 1
ATOM 2231 C C . TYR B 1 98 ? -0.675 -23.078 -15.969 1 93.94 98 TYR B C 1
ATOM 2233 O O . TYR B 1 98 ? -1.588 -23.188 -15.148 1 93.94 98 TYR B O 1
ATOM 2241 N N . ARG B 1 99 ? -0.727 -22.141 -16.812 1 92.75 99 ARG B N 1
ATOM 2242 C CA . ARG B 1 99 ? -1.832 -21.203 -16.953 1 92.75 99 ARG B CA 1
ATOM 2243 C C . ARG B 1 99 ? -3.033 -21.859 -17.625 1 92.75 99 ARG B C 1
ATOM 2245 O O . ARG B 1 99 ? -2.895 -22.891 -18.281 1 92.75 99 ARG B O 1
ATOM 2252 N N . GLY B 1 100 ? -4.207 -21.359 -17.344 1 90.94 100 GLY B N 1
ATOM 2253 C CA . GLY B 1 100 ? -5.422 -21.859 -17.953 1 90.94 100 GLY B CA 1
ATOM 2254 C C . GLY B 1 100 ? -5.98 -23.078 -17.25 1 90.94 100 GLY B C 1
ATOM 2255 O O . GLY B 1 100 ? -6.883 -23.75 -17.766 1 90.94 100 GLY B O 1
ATOM 2256 N N . LEU B 1 101 ? -5.438 -23.406 -16.109 1 92.62 101 LEU B N 1
ATOM 2257 C CA . LEU B 1 101 ? -5.848 -24.594 -15.383 1 92.62 101 LEU B CA 1
ATOM 2258 C C . LEU B 1 101 ? -6.688 -24.234 -14.164 1 92.62 101 LEU B C 1
ATOM 2260 O O . LEU B 1 101 ? -7.008 -25.094 -13.344 1 92.62 101 LEU B O 1
ATOM 2264 N N . GLY B 1 102 ? -6.992 -22.969 -13.977 1 94.12 102 GLY B N 1
ATOM 2265 C CA . GLY B 1 102 ? -7.855 -22.531 -12.891 1 94.12 102 GLY B CA 1
ATOM 2266 C C . GLY B 1 102 ? -7.09 -22.156 -11.633 1 94.12 102 GLY B C 1
ATOM 2267 O O . GLY B 1 102 ? -7.688 -21.797 -10.617 1 94.12 102 GLY B O 1
ATOM 2268 N N . ILE B 1 103 ? -5.809 -22.203 -11.641 1 95.44 103 ILE B N 1
ATOM 2269 C CA . ILE B 1 103 ? -4.973 -21.922 -10.477 1 95.44 103 ILE B CA 1
ATOM 2270 C C . ILE B 1 103 ? -5.141 -20.469 -10.055 1 95.44 103 ILE B C 1
ATOM 2272 O O . ILE B 1 103 ? -5.273 -20.172 -8.867 1 95.44 103 ILE B O 1
ATOM 2276 N N . GLY B 1 104 ? -5.184 -19.531 -11.031 1 95.88 104 GLY B N 1
ATOM 2277 C CA . GLY B 1 104 ? -5.379 -18.125 -10.742 1 95.88 104 GLY B CA 1
ATOM 2278 C C . GLY B 1 104 ? -6.684 -17.828 -10.031 1 95.88 104 GLY B C 1
ATOM 2279 O O . GLY B 1 104 ? -6.711 -17.078 -9.047 1 95.88 104 GLY B O 1
ATOM 2280 N N . SER B 1 105 ? -7.719 -18.469 -10.523 1 95.69 105 SER B N 1
ATOM 2281 C CA . SER B 1 105 ? -9.031 -18.297 -9.898 1 95.69 105 SER B CA 1
ATOM 2282 C C . SER B 1 105 ? -9.031 -18.844 -8.477 1 95.69 105 SER B C 1
ATOM 2284 O O . SER B 1 105 ? -9.648 -18.25 -7.582 1 95.69 105 SER B O 1
ATOM 2286 N N . HIS B 1 106 ? -8.391 -19.906 -8.289 1 96.75 106 HIS B N 1
ATOM 2287 C CA . HIS B 1 106 ? -8.297 -20.516 -6.965 1 96.75 106 HIS B CA 1
ATOM 2288 C C . HIS B 1 106 ? -7.551 -19.594 -6.004 1 96.75 106 HIS B C 1
ATOM 2290 O O . HIS B 1 106 ? -7.973 -19.406 -4.859 1 96.75 106 HIS B O 1
ATOM 2296 N N . ILE B 1 107 ? -6.48 -19.016 -6.457 1 97.5 107 ILE B N 1
ATOM 2297 C CA . ILE B 1 107 ? -5.699 -18.094 -5.633 1 97.5 107 ILE B CA 1
ATOM 2298 C C . ILE B 1 107 ? -6.539 -16.859 -5.301 1 97.5 107 ILE B C 1
ATOM 2300 O O . ILE B 1 107 ? -6.551 -16.391 -4.16 1 97.5 107 ILE B O 1
ATOM 2304 N N . MET B 1 108 ? -7.301 -16.328 -6.289 1 97.56 108 MET B N 1
ATOM 2305 C CA . MET B 1 108 ? -8.156 -15.172 -6.066 1 97.56 108 MET B CA 1
ATOM 2306 C C . MET B 1 108 ? -9.219 -15.469 -5.016 1 97.56 108 MET B C 1
ATOM 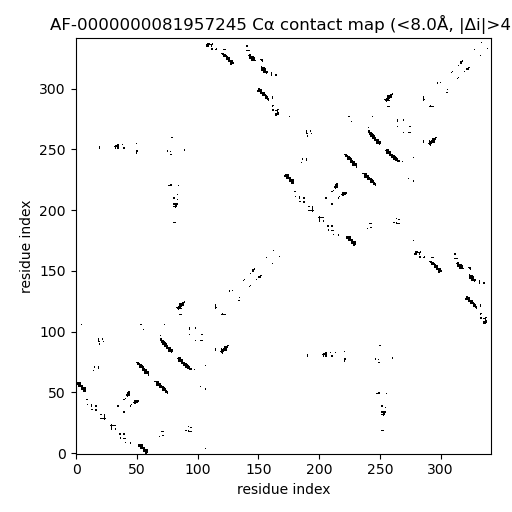2308 O O . MET B 1 108 ? -9.5 -14.633 -4.152 1 97.56 108 MET B O 1
ATOM 2312 N N . ARG B 1 109 ? -9.789 -16.594 -5.113 1 97.75 109 ARG B N 1
ATOM 2313 C CA . ARG B 1 109 ? -10.766 -17 -4.113 1 97.75 109 ARG B CA 1
ATOM 2314 C C . ARG B 1 109 ? -10.141 -17.078 -2.727 1 97.75 109 ARG B C 1
ATOM 2316 O O . ARG B 1 109 ? -10.703 -16.578 -1.754 1 97.75 109 ARG B O 1
ATOM 2323 N N . HIS B 1 110 ? -9.008 -17.703 -2.652 1 98.12 110 HIS B N 1
ATOM 2324 C CA . HIS B 1 110 ? -8.289 -17.828 -1.39 1 98.12 110 HIS B CA 1
ATOM 2325 C C . HIS B 1 110 ? -8 -16.469 -0.777 1 98.12 110 HIS B C 1
ATOM 2327 O O . HIS B 1 110 ? -8.227 -16.25 0.418 1 98.12 110 HIS B O 1
ATOM 2333 N N . LEU B 1 111 ? -7.52 -15.516 -1.573 1 98.44 111 LEU B N 1
ATOM 2334 C CA . LEU B 1 111 ? -7.203 -14.172 -1.098 1 98.44 111 LEU B CA 1
ATOM 2335 C C . LEU B 1 111 ? -8.469 -13.422 -0.696 1 98.44 111 LEU B C 1
ATOM 2337 O O . LEU B 1 111 ? -8.453 -12.633 0.249 1 98.44 111 LEU B O 1
ATOM 2341 N N . SER B 1 112 ? -9.5 -13.648 -1.443 1 98.38 112 SER B N 1
ATOM 2342 C CA . SER B 1 112 ? -10.773 -13.039 -1.085 1 98.38 112 SER B CA 1
ATOM 2343 C C . SER B 1 112 ? -11.273 -13.547 0.262 1 98.38 112 SER B C 1
ATOM 2345 O O . SER B 1 112 ? -11.719 -12.758 1.102 1 98.38 112 SER B O 1
ATOM 2347 N N . ASP B 1 113 ? -11.25 -14.867 0.468 1 98.25 113 ASP B N 1
ATOM 2348 C CA . ASP B 1 113 ? -11.594 -15.445 1.762 1 98.25 113 ASP B CA 1
ATOM 2349 C C . ASP B 1 113 ? -10.766 -14.82 2.883 1 98.25 113 ASP B C 1
ATOM 2351 O O . ASP B 1 113 ? -11.297 -14.477 3.938 1 98.25 113 ASP B O 1
ATOM 2355 N N . LEU B 1 114 ? -9.508 -14.695 2.654 1 97.94 114 LEU B N 1
ATOM 2356 C CA . LEU B 1 114 ? -8.586 -14.125 3.631 1 97.94 114 LEU B CA 1
ATOM 2357 C C . LEU B 1 114 ? -8.953 -12.68 3.939 1 97.94 114 LEU B C 1
ATOM 2359 O O . LEU B 1 114 ? -8.977 -12.273 5.105 1 97.94 114 LEU B O 1
ATOM 2363 N N . ALA B 1 115 ? -9.172 -11.898 2.898 1 98 115 ALA B N 1
ATOM 2364 C CA . ALA B 1 115 ? -9.555 -10.492 3.064 1 98 115 ALA B CA 1
ATOM 2365 C C . ALA B 1 115 ? -10.805 -10.359 3.926 1 98 115 ALA B C 1
ATOM 2367 O O . ALA B 1 115 ? -10.859 -9.516 4.82 1 98 115 ALA B O 1
ATOM 2368 N N . MET B 1 116 ? -11.75 -11.188 3.65 1 96.12 116 MET B N 1
ATOM 2369 C CA . MET B 1 116 ? -12.992 -11.156 4.414 1 96.12 116 MET B CA 1
ATOM 2370 C C . MET B 1 116 ? -12.758 -11.578 5.859 1 96.12 116 MET B C 1
ATOM 2372 O O . MET B 1 116 ? -13.281 -10.961 6.785 1 96.12 116 MET B O 1
ATOM 2376 N N . LYS B 1 117 ? -11.977 -12.578 6.066 1 96.19 117 LYS B N 1
ATOM 2377 C CA . LYS B 1 117 ? -11.672 -13.094 7.398 1 96.19 117 LYS B CA 1
ATOM 2378 C C . LYS B 1 117 ? -10.891 -12.07 8.219 1 96.19 117 LYS B C 1
ATOM 2380 O O . LYS B 1 117 ? -11.016 -12.031 9.445 1 96.19 117 LYS B O 1
ATOM 2385 N N . THR B 1 118 ? -10.109 -11.281 7.578 1 94.5 118 THR B N 1
ATOM 2386 C CA . THR B 1 118 ? -9.258 -10.32 8.281 1 94.5 118 THR B CA 1
ATOM 2387 C C . THR B 1 118 ? -9.883 -8.93 8.25 1 94.5 118 THR B C 1
ATOM 2389 O O . THR B 1 118 ? -9.18 -7.926 8.414 1 94.5 118 THR B O 1
ATOM 2392 N N . ARG B 1 119 ? -11.133 -8.742 7.844 1 93.25 119 ARG B N 1
ATOM 2393 C CA . ARG B 1 119 ? -11.945 -7.531 7.926 1 93.25 119 ARG B CA 1
ATOM 2394 C C . ARG B 1 119 ? -11.43 -6.461 6.973 1 93.25 119 ARG B C 1
ATOM 2396 O O . ARG B 1 119 ? -11.398 -5.277 7.32 1 93.25 119 ARG B O 1
ATOM 2403 N N . CYS B 1 120 ? -10.93 -6.91 5.883 1 96.94 120 CYS B N 1
ATOM 2404 C CA . CYS B 1 120 ? -10.547 -5.953 4.852 1 96.94 120 CYS B CA 1
ATOM 2405 C C . CYS B 1 120 ? -11.773 -5.422 4.121 1 96.94 120 CYS B C 1
ATOM 2407 O O . CYS B 1 120 ? -12.711 -6.168 3.848 1 96.94 120 CYS B O 1
ATOM 2409 N N . SER B 1 121 ? -11.68 -4.137 3.781 1 96.44 121 SER B N 1
ATOM 2410 C CA . SER B 1 121 ? -12.789 -3.49 3.08 1 96.44 121 SER B CA 1
ATOM 2411 C C . SER B 1 121 ? -12.648 -3.645 1.569 1 96.44 121 SER B C 1
ATOM 2413 O O . SER B 1 121 ? -13.578 -3.338 0.822 1 96.44 121 SER B O 1
ATOM 2415 N N . GLY B 1 122 ? -11.508 -4.109 1.095 1 97.88 122 GLY B N 1
ATOM 2416 C CA . GLY B 1 122 ? -11.227 -4.301 -0.318 1 97.88 122 GLY B CA 1
ATOM 2417 C C . GLY B 1 122 ? -9.828 -4.832 -0.579 1 97.88 122 GLY B C 1
ATOM 2418 O O . GLY B 1 122 ? -9.086 -5.129 0.36 1 97.88 122 GLY B O 1
ATOM 2419 N N . MET B 1 123 ? -9.555 -5 -1.812 1 98.69 123 MET B N 1
ATOM 2420 C CA . MET B 1 123 ? -8.242 -5.434 -2.281 1 98.69 123 MET B CA 1
ATOM 2421 C C . MET B 1 123 ? -7.719 -4.5 -3.369 1 98.69 123 MET B C 1
ATOM 2423 O O . MET B 1 123 ? -8.398 -4.266 -4.371 1 98.69 123 MET B O 1
ATOM 2427 N N . MET B 1 124 ? -6.555 -3.988 -3.109 1 98.69 124 MET B N 1
ATOM 2428 C CA . MET B 1 124 ? -5.93 -3.045 -4.031 1 98.69 124 MET B CA 1
ATOM 2429 C C . MET B 1 124 ? -4.785 -3.703 -4.793 1 98.69 124 MET B C 1
ATOM 2431 O O . MET B 1 124 ? -4.156 -4.641 -4.293 1 98.69 124 MET B O 1
ATOM 2435 N N . PHE B 1 125 ? -4.5 -3.281 -5.996 1 98.44 125 PHE B N 1
ATOM 2436 C CA . PHE B 1 125 ? -3.357 -3.727 -6.785 1 98.44 125 PHE B CA 1
ATOM 2437 C C . PHE B 1 125 ? -3.096 -2.775 -7.945 1 98.44 125 PHE B C 1
ATOM 2439 O O . PHE B 1 125 ? -3.912 -1.897 -8.234 1 98.44 125 PHE B O 1
ATOM 2446 N N . VAL B 1 126 ? -1.985 -2.877 -8.555 1 97.5 126 VAL B N 1
ATOM 2447 C CA . VAL B 1 126 ? -1.577 -2.055 -9.688 1 97.5 126 VAL B CA 1
ATOM 2448 C C . VAL B 1 126 ? -1.325 -2.943 -10.906 1 97.5 126 VAL B C 1
ATOM 2450 O O . VAL B 1 126 ? -0.748 -4.027 -10.781 1 97.5 126 VAL B O 1
ATOM 2453 N N . VAL B 1 127 ? -1.737 -2.51 -12.023 1 95.88 127 VAL B N 1
ATOM 2454 C CA . VAL B 1 127 ? -1.562 -3.23 -13.281 1 95.88 127 VAL B CA 1
ATOM 2455 C C . VAL B 1 127 ? -1.015 -2.283 -14.344 1 95.88 127 VAL B C 1
ATOM 2457 O O . VAL B 1 127 ? -1.437 -1.128 -14.438 1 95.88 127 VAL B O 1
ATOM 2460 N N . ALA B 1 128 ? -0.1 -2.809 -15.125 1 93.25 128 ALA B N 1
ATOM 2461 C CA . ALA B 1 128 ? 0.35 -2.031 -16.266 1 93.25 128 ALA B CA 1
ATOM 2462 C C . ALA B 1 128 ? -0.78 -1.841 -17.281 1 93.25 128 ALA B C 1
ATOM 2464 O O . ALA B 1 128 ? -1.514 -2.783 -17.578 1 93.25 128 ALA B O 1
ATOM 2465 N N . GLU B 1 129 ? -0.874 -0.651 -17.812 1 94.31 129 GLU B N 1
ATOM 2466 C CA . GLU B 1 129 ? -1.988 -0.326 -18.703 1 94.31 129 GLU B CA 1
ATOM 2467 C C . GLU B 1 129 ? -1.937 -1.155 -19.984 1 94.31 129 GLU B C 1
ATOM 2469 O O . GLU B 1 129 ? -2.957 -1.345 -20.656 1 94.31 129 GLU B O 1
ATOM 2474 N N . ASN B 1 130 ? -0.801 -1.657 -20.391 1 91.94 130 ASN B N 1
ATOM 2475 C CA . ASN B 1 130 ? -0.661 -2.436 -21.625 1 91.94 130 ASN B CA 1
ATOM 2476 C C . ASN B 1 130 ? -0.827 -3.93 -21.359 1 91.94 130 ASN B C 1
ATOM 2478 O O . ASN B 1 130 ? -0.705 -4.742 -22.281 1 91.94 130 ASN B O 1
ATOM 2482 N N . ASN B 1 131 ? -1.048 -4.301 -20.125 1 92.19 131 ASN B N 1
ATOM 2483 C CA . ASN B 1 131 ? -1.272 -5.703 -19.781 1 92.19 131 ASN B CA 1
ATOM 2484 C C . ASN B 1 131 ? -2.738 -6.094 -19.953 1 92.19 131 ASN B C 1
ATOM 2486 O O . ASN B 1 131 ? -3.428 -6.379 -18.969 1 92.19 131 ASN B O 1
ATOM 2490 N N . GLU B 1 132 ? -3.137 -6.242 -21.156 1 93.56 132 GLU B N 1
ATOM 2491 C CA . GLU B 1 132 ? -4.539 -6.453 -21.5 1 93.56 132 GLU B CA 1
ATOM 2492 C C . GLU B 1 132 ? -5.062 -7.754 -20.891 1 93.56 132 GLU B C 1
ATOM 2494 O O . GLU B 1 132 ? -6.188 -7.805 -20.391 1 93.56 132 GLU B O 1
ATOM 2499 N N . SER B 1 133 ? -4.305 -8.75 -20.938 1 91.12 133 SER B N 1
ATOM 2500 C CA . SER B 1 133 ? -4.727 -10.047 -20.422 1 91.12 133 SER B CA 1
ATOM 2501 C C . SER B 1 133 ? -5.062 -9.969 -18.922 1 91.12 133 SER B C 1
ATOM 2503 O O . SER B 1 133 ? -6.109 -10.445 -18.5 1 91.12 133 SER B O 1
ATOM 2505 N N . SER B 1 134 ? -4.18 -9.32 -18.141 1 92.94 134 SER B N 1
ATOM 2506 C CA . SER B 1 134 ? -4.422 -9.164 -16.703 1 92.94 134 SER B CA 1
ATOM 2507 C C . SER B 1 134 ? -5.629 -8.258 -16.453 1 92.94 134 SER B C 1
ATOM 2509 O O . SER B 1 134 ? -6.449 -8.555 -15.578 1 92.94 134 SER B O 1
ATOM 2511 N N . ILE B 1 135 ? -5.719 -7.227 -17.172 1 96.12 135 ILE B N 1
ATOM 2512 C CA . ILE B 1 135 ? -6.82 -6.281 -17.016 1 96.12 135 ILE B CA 1
ATOM 2513 C C . ILE B 1 135 ? -8.148 -7.004 -17.219 1 96.12 135 ILE B C 1
ATOM 2515 O O . ILE B 1 135 ? -9.062 -6.879 -16.406 1 96.12 135 ILE B O 1
ATOM 2519 N N . GLN B 1 136 ? -8.258 -7.758 -18.234 1 95.44 136 GLN B N 1
ATOM 2520 C CA . GLN B 1 136 ? -9.484 -8.5 -18.5 1 95.44 136 GLN B CA 1
ATOM 2521 C C . GLN B 1 136 ? -9.766 -9.523 -17.406 1 95.44 136 GLN B C 1
ATOM 2523 O O . GLN B 1 136 ? -10.914 -9.688 -16.984 1 95.44 136 GLN B O 1
ATOM 2528 N N . PHE B 1 137 ? -8.703 -10.203 -16.984 1 95.25 137 PHE B N 1
ATOM 2529 C CA . PHE B 1 137 ? -8.812 -11.18 -15.914 1 95.25 137 PHE B CA 1
ATOM 2530 C C . PHE B 1 137 ? -9.453 -10.555 -14.68 1 95.25 137 PHE B C 1
ATOM 2532 O O . PHE B 1 137 ? -10.375 -11.133 -14.094 1 95.25 137 PHE B O 1
ATOM 2539 N N . TYR B 1 138 ? -9.031 -9.375 -14.289 1 97.62 138 TYR B N 1
ATOM 2540 C CA . TYR B 1 138 ? -9.5 -8.719 -13.078 1 97.62 138 TYR B CA 1
ATOM 2541 C C . TYR B 1 138 ? -10.867 -8.078 -13.297 1 97.62 138 TYR B C 1
ATOM 2543 O O . TYR B 1 138 ? -11.742 -8.148 -12.438 1 97.62 138 TYR B O 1
ATOM 2551 N N . LYS B 1 139 ? -11.062 -7.445 -14.43 1 97.19 139 LYS B N 1
ATOM 2552 C CA . LYS B 1 139 ? -12.32 -6.746 -14.703 1 97.19 139 LYS B CA 1
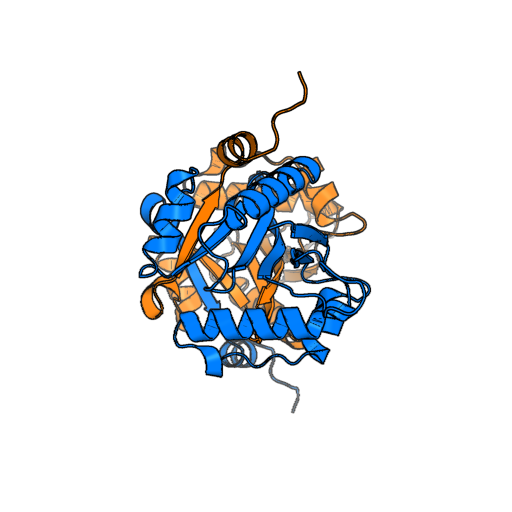ATOM 2553 C C . LYS B 1 139 ? -13.484 -7.727 -14.781 1 97.19 139 LYS B C 1
ATOM 2555 O O . LYS B 1 139 ? -14.594 -7.418 -14.336 1 97.19 139 LYS B O 1
ATOM 2560 N N . ARG B 1 140 ? -13.258 -8.898 -15.352 1 96 140 ARG B N 1
ATOM 2561 C CA . ARG B 1 140 ? -14.289 -9.93 -15.414 1 96 140 ARG B CA 1
ATOM 2562 C C . ARG B 1 140 ? -14.75 -10.328 -14.008 1 96 140 ARG B C 1
ATOM 2564 O O . ARG B 1 140 ? -15.852 -10.836 -13.836 1 96 140 ARG B O 1
ATOM 2571 N N . ARG B 1 141 ? -13.93 -10.047 -13.094 1 96.31 141 ARG B N 1
ATOM 2572 C CA . ARG B 1 141 ? -14.219 -10.453 -11.719 1 96.31 141 ARG B CA 1
ATOM 2573 C C . ARG B 1 141 ? -14.703 -9.266 -10.891 1 96.31 141 ARG B C 1
ATOM 2575 O O . ARG B 1 141 ? -14.859 -9.367 -9.672 1 96.31 141 ARG B O 1
ATOM 2582 N N . GLY B 1 142 ? -14.828 -8.07 -11.523 1 97.38 142 GLY B N 1
ATOM 2583 C CA . GLY B 1 142 ? -15.461 -6.945 -10.852 1 97.38 142 GLY B CA 1
ATOM 2584 C C . GLY B 1 142 ? -14.469 -5.895 -10.398 1 97.38 142 GLY B C 1
ATOM 2585 O O . GLY B 1 142 ? -14.805 -5.016 -9.594 1 97.38 142 GLY B O 1
ATOM 2586 N N . ALA B 1 143 ? -13.227 -5.988 -10.852 1 98.31 143 ALA B N 1
ATOM 2587 C CA . ALA B 1 143 ? -12.234 -4.984 -10.477 1 98.31 143 ALA B CA 1
ATOM 2588 C C . ALA B 1 143 ? -12.586 -3.621 -11.062 1 98.31 143 ALA B C 1
ATOM 2590 O O . ALA B 1 143 ? -13.031 -3.529 -12.211 1 98.31 143 ALA B O 1
ATOM 2591 N N . GLU B 1 144 ? -12.375 -2.594 -10.273 1 98.25 144 GLU B N 1
ATOM 2592 C CA . GLU B 1 144 ? -12.555 -1.213 -10.711 1 98.25 144 GLU B CA 1
ATOM 2593 C C . GLU B 1 144 ? -11.219 -0.563 -11.055 1 98.25 144 GLU B C 1
ATOM 2595 O O . GLU B 1 144 ? -10.242 -0.695 -10.305 1 98.25 144 GLU B O 1
ATOM 2600 N N . ASP B 1 145 ? -11.18 0.072 -12.148 1 98 145 ASP B N 1
ATOM 2601 C CA . ASP B 1 145 ? -10.031 0.883 -12.539 1 98 145 ASP B CA 1
ATOM 2602 C C . ASP B 1 145 ? -10.109 2.279 -11.922 1 98 145 ASP B C 1
ATOM 2604 O O . ASP B 1 145 ? -10.695 3.189 -12.516 1 98 145 ASP B O 1
ATOM 2608 N N . LEU B 1 146 ? -9.453 2.508 -10.836 1 96.94 146 LEU B N 1
ATOM 2609 C CA . LEU B 1 146 ? -9.57 3.752 -10.078 1 96.94 146 LEU B CA 1
ATOM 2610 C C . LEU B 1 146 ? -8.852 4.891 -10.797 1 96.94 146 LEU B C 1
ATOM 2612 O O . LEU B 1 146 ? -9.242 6.055 -10.664 1 96.94 146 LEU B O 1
ATOM 2616 N N . SER B 1 147 ? -7.828 4.52 -11.5 1 97.12 147 SER B N 1
ATOM 2617 C CA . SER B 1 147 ? -7.129 5.535 -12.281 1 97.12 147 SER B CA 1
ATOM 2618 C C . SER B 1 147 ? -8.031 6.105 -13.375 1 97.12 147 SER B C 1
ATOM 2620 O O . SER B 1 147 ? -8.062 7.32 -13.586 1 97.12 147 SER B O 1
ATOM 2622 N N . GLN B 1 148 ? -8.719 5.273 -14.039 1 95.19 148 GLN B N 1
ATOM 2623 C CA . GLN B 1 148 ? -9.609 5.707 -15.109 1 95.19 148 GLN B CA 1
ATOM 2624 C C . GLN B 1 148 ? -10.891 6.316 -14.539 1 95.19 148 GLN B C 1
ATOM 2626 O O . GLN B 1 148 ? -11.336 7.367 -15 1 95.19 148 GLN B O 1
ATOM 2631 N N . GLU B 1 149 ? -11.469 5.75 -13.508 1 94.56 149 GLU B N 1
ATOM 2632 C CA . GLU B 1 149 ? -12.797 6.109 -13.023 1 94.56 149 GLU B CA 1
ATOM 2633 C C . GLU B 1 149 ? -12.742 7.324 -12.102 1 94.56 149 GLU B C 1
ATOM 2635 O O . GLU B 1 149 ? -13.68 8.117 -12.055 1 94.56 149 GLU B O 1
ATOM 2640 N N . GLU B 1 150 ? -11.594 7.434 -11.336 1 91.81 150 GLU B N 1
ATOM 2641 C CA . GLU B 1 150 ? -11.547 8.469 -10.312 1 91.81 150 GLU B CA 1
ATOM 2642 C C . GLU B 1 150 ? -10.344 9.391 -10.508 1 91.81 150 GLU B C 1
ATOM 2644 O O . GLU B 1 150 ? -10.203 10.398 -9.812 1 91.81 150 GLU B O 1
ATOM 2649 N N . GLY B 1 151 ? -9.492 9.016 -11.375 1 94.25 151 GLY B N 1
ATOM 2650 C CA . GLY B 1 151 ? -8.375 9.883 -11.719 1 94.25 151 GLY B CA 1
ATOM 2651 C C . GLY B 1 151 ? -7.203 9.758 -10.766 1 94.25 151 GLY B C 1
ATOM 2652 O O . GLY B 1 151 ? -6.387 10.672 -10.656 1 94.25 151 GLY B O 1
ATOM 2653 N N . TRP B 1 152 ? -7.062 8.641 -10.062 1 95.44 152 TRP B N 1
ATOM 2654 C CA . TRP B 1 152 ? -5.953 8.438 -9.141 1 95.44 152 TRP B CA 1
ATOM 2655 C C . TRP B 1 152 ? -4.676 8.078 -9.891 1 95.44 152 TRP B C 1
ATOM 2657 O O . TRP B 1 152 ? -4.688 7.203 -10.758 1 95.44 152 TRP B O 1
ATOM 2667 N N . ARG B 1 153 ? -3.588 8.75 -9.508 1 97.25 153 ARG B N 1
ATOM 2668 C CA . ARG B 1 153 ? -2.283 8.5 -10.109 1 97.25 153 ARG B CA 1
ATOM 2669 C C . ARG B 1 153 ? -1.266 8.07 -9.062 1 97.25 153 ARG B C 1
ATOM 2671 O O . ARG B 1 153 ? -1.243 8.609 -7.949 1 97.25 153 ARG B O 1
ATOM 2678 N N . LEU B 1 154 ? -0.502 7.109 -9.469 1 98.12 154 LEU B N 1
ATOM 2679 C CA . LEU B 1 154 ? 0.548 6.586 -8.602 1 98.12 154 LEU B CA 1
ATOM 2680 C C . LEU B 1 154 ? 1.824 7.41 -8.742 1 98.12 154 LEU B C 1
ATOM 2682 O O . LEU B 1 154 ? 2.287 7.668 -9.852 1 98.12 154 LEU B O 1
ATOM 2686 N N . TYR B 1 155 ? 2.391 7.871 -7.578 1 98.62 155 TYR B N 1
ATOM 2687 C CA . TYR B 1 155 ? 3.631 8.641 -7.543 1 98.62 155 TYR B CA 1
ATOM 2688 C C . TYR B 1 155 ? 4.664 7.965 -6.652 1 98.62 155 TYR B C 1
ATOM 2690 O O . TYR B 1 155 ? 4.32 7.137 -5.805 1 98.62 155 TYR B O 1
ATOM 2698 N N . ARG B 1 156 ? 5.914 8.328 -6.895 1 98.5 156 ARG B N 1
ATOM 2699 C CA . ARG B 1 156 ? 7.004 7.809 -6.074 1 98.5 156 ARG B CA 1
ATOM 2700 C C . ARG B 1 156 ? 8.102 8.852 -5.891 1 98.5 156 ARG B C 1
ATOM 2702 O O . ARG B 1 156 ? 8.453 9.562 -6.832 1 98.5 156 ARG B O 1
ATOM 2709 N N . PHE B 1 157 ? 8.594 9.07 -4.688 1 98.5 157 PHE B N 1
ATOM 2710 C CA . PHE B 1 157 ? 9.945 9.562 -4.461 1 98.5 157 PHE B CA 1
ATOM 2711 C C . PHE B 1 157 ? 10.945 8.406 -4.445 1 98.5 157 PHE B C 1
ATOM 2713 O O . PHE B 1 157 ? 10.836 7.492 -3.629 1 98.5 157 PHE B O 1
ATOM 2720 N N . ASP B 1 158 ? 11.859 8.391 -5.383 1 96.94 158 ASP B N 1
ATOM 2721 C CA . ASP B 1 158 ? 12.883 7.355 -5.348 1 96.94 158 ASP B CA 1
ATOM 2722 C C . ASP B 1 158 ? 13.93 7.656 -4.273 1 96.94 158 ASP B C 1
ATOM 2724 O O . ASP B 1 158 ? 13.805 8.633 -3.537 1 96.94 158 ASP B O 1
ATOM 2728 N N . LYS B 1 159 ? 14.875 6.805 -4.145 1 95.75 159 LYS B N 1
ATOM 2729 C CA . LYS B 1 159 ? 15.867 6.938 -3.084 1 95.75 159 LYS B CA 1
ATOM 2730 C C . LYS B 1 159 ? 16.625 8.258 -3.207 1 95.75 159 LYS B C 1
ATOM 2732 O O . LYS B 1 159 ? 16.906 8.914 -2.201 1 95.75 159 LYS B O 1
ATOM 2737 N N . ASP B 1 160 ? 17.031 8.688 -4.352 1 96.06 160 ASP B N 1
ATOM 2738 C CA . ASP B 1 160 ? 17.75 9.93 -4.57 1 96.06 160 ASP B CA 1
ATOM 2739 C C . ASP B 1 160 ? 16.938 11.133 -4.098 1 96.06 160 ASP B C 1
ATOM 2741 O O . ASP B 1 160 ? 17.469 12.047 -3.465 1 96.06 160 ASP B O 1
ATOM 2745 N N . SER B 1 161 ? 15.672 11.125 -4.457 1 96.88 161 SER B N 1
ATOM 2746 C CA . SER B 1 161 ? 14.789 12.211 -4.02 1 96.88 161 SER B CA 1
ATOM 2747 C C . SER B 1 161 ? 14.664 12.234 -2.5 1 96.88 161 SER B C 1
ATOM 2749 O O . SER B 1 161 ? 14.633 13.312 -1.896 1 96.88 161 SER B O 1
ATOM 2751 N N . LEU B 1 162 ? 14.555 11.023 -1.879 1 97.25 162 LEU B N 1
ATOM 2752 C CA . LEU B 1 162 ? 14.477 10.945 -0.424 1 97.25 162 LEU B CA 1
ATOM 2753 C C . LEU B 1 162 ? 15.719 11.555 0.217 1 97.25 162 LEU B C 1
ATOM 2755 O O . LEU B 1 162 ? 15.617 12.328 1.172 1 97.25 162 LEU B O 1
ATOM 2759 N N . VAL B 1 163 ? 16.875 11.242 -0.31 1 96 163 VAL B N 1
ATOM 2760 C CA . VAL B 1 163 ? 18.141 11.75 0.218 1 96 163 VAL B CA 1
ATOM 2761 C C . VAL B 1 163 ? 18.172 13.273 0.108 1 96 163 VAL B C 1
ATOM 2763 O O . VAL B 1 163 ? 18.609 13.953 1.038 1 96 163 VAL B O 1
ATOM 2766 N N . LYS B 1 164 ? 17.672 13.828 -0.972 1 95.88 164 LYS B N 1
ATOM 2767 C CA . LYS B 1 164 ? 17.672 15.273 -1.206 1 95.88 164 LYS B CA 1
ATOM 2768 C C . LYS B 1 164 ? 16.766 15.992 -0.222 1 95.88 164 LYS B C 1
ATOM 2770 O O . LYS B 1 164 ? 17.047 17.125 0.186 1 95.88 164 LYS B O 1
ATOM 2775 N N . MET B 1 165 ? 15.664 15.32 0.131 1 95.94 165 MET B N 1
ATOM 2776 C CA . MET B 1 165 ? 14.695 15.953 1.021 1 95.94 165 MET B CA 1
ATOM 2777 C C . MET B 1 165 ? 15.094 15.758 2.482 1 95.94 165 MET B C 1
ATOM 2779 O O . MET B 1 165 ? 14.664 16.516 3.35 1 95.94 165 MET B O 1
ATOM 2783 N N . ALA B 1 166 ? 15.859 14.727 2.762 1 94.38 166 ALA B N 1
ATOM 2784 C CA . ALA B 1 166 ? 16.219 14.367 4.129 1 94.38 166 ALA B CA 1
ATOM 2785 C C . ALA B 1 166 ? 17.172 15.391 4.734 1 94.38 166 ALA B C 1
ATOM 2787 O O . ALA B 1 166 ? 17.75 16.203 4.016 1 94.38 166 ALA B O 1
ATOM 2788 N N . THR B 1 167 ? 17.219 15.398 6.102 1 89.06 167 THR B N 1
ATOM 2789 C CA . THR B 1 167 ? 18.188 16.234 6.801 1 89.06 167 THR B CA 1
ATOM 2790 C C . THR B 1 167 ? 19.625 15.859 6.398 1 89.06 167 THR B C 1
ATOM 2792 O O . THR B 1 167 ? 20 14.695 6.469 1 89.06 167 THR B O 1
ATOM 2795 N N . PRO B 1 168 ? 20.297 16.875 5.895 1 81.88 168 PRO B N 1
ATOM 2796 C CA . PRO B 1 168 ? 21.672 16.578 5.508 1 81.88 168 PRO B CA 1
ATOM 2797 C C . PRO B 1 168 ? 22.516 16.031 6.668 1 81.88 168 PRO B C 1
ATOM 2799 O O . PRO B 1 168 ? 22.297 16.422 7.82 1 81.88 168 PRO B O 1
ATOM 2802 N N . PRO B 1 169 ? 23.281 14.969 6.234 1 70.38 169 PRO B N 1
ATOM 2803 C CA . PRO B 1 169 ? 24.156 14.445 7.293 1 70.38 169 PRO B CA 1
ATOM 2804 C C . PRO B 1 169 ? 25.047 15.516 7.906 1 70.38 169 PRO B C 1
ATOM 2806 O O . PRO B 1 169 ? 25.391 16.5 7.234 1 70.38 169 PRO B O 1
ATOM 2809 N N . GLU B 1 170 ? 25.047 15.742 9.25 1 63.03 170 GLU B N 1
ATOM 2810 C CA . GLU B 1 170 ? 25.984 16.672 9.891 1 63.03 170 GLU B CA 1
ATOM 2811 C C . GLU B 1 170 ? 27.391 16.5 9.328 1 63.03 170 GLU B C 1
ATOM 2813 O O . GLU B 1 170 ? 27.875 15.383 9.156 1 63.03 170 GLU B O 1
ATOM 2818 N N . GLU B 1 171 ? 27.875 17.594 8.664 1 48.66 171 GLU B N 1
ATOM 2819 C CA . GLU B 1 171 ? 29.312 17.562 8.352 1 48.66 171 GLU B CA 1
ATOM 2820 C C . GLU B 1 171 ? 30.141 17.422 9.625 1 48.66 171 GLU B C 1
ATOM 2822 O O . GLU B 1 171 ? 29.766 17.906 10.688 1 48.66 171 GLU B O 1
#